Protein AF-A0A7X9GSF4-F1 (afdb_monomer)

Sequence (318 aa):
MIKKTEQFLRRIELEQVLKEISDIEYTTINTNKKVEYLNLEVAFDIEATSTYINPDEKFAFMYLWTIGFKDSNYIYHGRTWGEFQELIQALSKFFNLSPSKRLVIYVHNLGYEFQFMRKYFEWEEVFSVDLRKPIKAVTTSGIEFRCSYILAGFSLERLAKNLVSHKVEKLVGDLDYSLVRHSETVLTLKELDYAINDVVIVLNYITEQLEYYGDMNRIPMTNTGRVRRFVRDRCYYTNNNHKKSSRGKYQRYRRLMEDLTLTPEVYKMLVRAFMGGFTHANANYVGKVLEDVTSIDFNSSYPAVMLAEQFPMSKAIP

Nearest PDB structures (foldseek):
  2pyj-assembly1_A  TM=7.103E-01  e=1.609E-07  Salasvirus phi29
  1w0h-assembly1_A  TM=5.180E-01  e=9.274E-02  Homo sapiens
  4qoz-assembly2_E  TM=3.829E-01  e=7.726E-02  Homo sapiens
  5cz1-assembly4_D  TM=4.029E-01  e=1.269E+00  Mouse mammary tumor virus
  7kts-assembly1_C  TM=1.855E-01  e=8.370E+00  Homo sapiens

Mean predicted aligned error: 6.37 Å

Structure (mmCIF, N/CA/C/O backbone):
data_AF-A0A7X9GSF4-F1
#
_entry.id   AF-A0A7X9GSF4-F1
#
loop_
_atom_site.group_PDB
_atom_site.id
_atom_site.type_symbol
_atom_site.label_atom_id
_atom_site.label_alt_id
_atom_site.label_comp_id
_atom_site.label_asym_id
_atom_site.label_entity_id
_atom_site.label_seq_id
_atom_site.pdbx_PDB_ins_code
_atom_site.Cartn_x
_atom_site.Cartn_y
_atom_site.Cartn_z
_atom_site.occupancy
_atom_site.B_iso_or_equiv
_atom_site.auth_seq_id
_atom_site.auth_comp_id
_atom_site.auth_asym_id
_atom_site.auth_atom_id
_atom_site.pdbx_PDB_model_num
ATOM 1 N N . MET A 1 1 ? -15.154 0.871 19.913 1.00 91.25 1 MET A N 1
ATOM 2 C CA . MET A 1 1 ? -14.740 0.054 18.746 1.00 91.25 1 MET A CA 1
ATOM 3 C C . MET A 1 1 ? -15.275 -1.366 18.884 1.00 91.25 1 MET A C 1
ATOM 5 O O . MET A 1 1 ? -15.887 -1.683 19.902 1.00 91.25 1 MET A O 1
ATOM 9 N N . ILE A 1 2 ? -15.080 -2.216 17.877 1.00 92.31 2 ILE A N 1
ATOM 10 C CA . ILE A 1 2 ? -15.550 -3.607 17.842 1.00 92.31 2 ILE A CA 1
ATOM 11 C C . ILE A 1 2 ? -14.362 -4.528 17.551 1.00 92.31 2 ILE A C 1
ATOM 13 O O . ILE A 1 2 ? -13.544 -4.224 16.685 1.00 92.31 2 ILE A O 1
ATOM 17 N N . LYS A 1 3 ? -14.288 -5.662 18.251 1.00 92.69 3 LYS A N 1
ATOM 18 C CA . LYS A 1 3 ? -13.358 -6.761 17.969 1.00 92.69 3 LYS A CA 1
ATOM 19 C C . LYS A 1 3 ? -14.136 -8.067 17.851 1.00 92.69 3 LYS A C 1
ATOM 21 O O . LYS A 1 3 ? -15.025 -8.336 18.666 1.00 92.69 3 LYS A O 1
ATOM 26 N N . LYS A 1 4 ? -13.803 -8.882 16.850 1.00 90.75 4 LYS A N 1
ATOM 27 C CA . LYS A 1 4 ? -14.315 -10.249 16.737 1.00 90.75 4 LYS A CA 1
ATOM 28 C C . LYS A 1 4 ? -13.439 -11.185 17.573 1.00 90.75 4 LYS A C 1
ATOM 30 O O . LYS A 1 4 ? -12.217 -11.154 17.472 1.00 90.75 4 LYS A O 1
ATOM 35 N N . THR A 1 5 ? -14.055 -12.007 18.415 1.00 85.50 5 THR A N 1
ATOM 36 C CA . THR A 1 5 ? -13.378 -13.052 19.195 1.00 85.50 5 THR A CA 1
ATOM 37 C C . THR A 1 5 ? -14.132 -14.354 18.971 1.00 85.50 5 THR A C 1
ATOM 39 O O . THR A 1 5 ? -15.274 -14.487 19.412 1.00 85.50 5 THR A O 1
ATOM 42 N N . GLU A 1 6 ? -13.516 -15.288 18.245 1.00 80.88 6 GLU A N 1
ATOM 43 C CA . GLU A 1 6 ? -14.154 -16.533 17.799 1.00 80.88 6 GLU A CA 1
ATOM 44 C C . GLU A 1 6 ? -15.470 -16.268 17.046 1.00 80.88 6 GLU A C 1
ATOM 46 O O . GLU A 1 6 ? -15.447 -15.746 15.936 1.00 80.88 6 GLU A O 1
ATOM 51 N N . GLN A 1 7 ? -16.623 -16.598 17.634 1.00 80.12 7 GLN A N 1
ATOM 52 C CA . GLN A 1 7 ? -17.948 -16.394 17.039 1.00 80.12 7 GLN A CA 1
ATOM 53 C C . GLN A 1 7 ? -18.684 -15.163 17.589 1.00 80.12 7 GLN A C 1
ATOM 55 O O . GLN A 1 7 ? -19.840 -14.933 17.243 1.00 80.12 7 GLN A O 1
ATOM 60 N N . PHE A 1 8 ? -18.036 -14.356 18.433 1.00 84.50 8 PHE A N 1
ATOM 61 C CA . PHE A 1 8 ? -18.672 -13.234 19.120 1.00 84.50 8 PHE A CA 1
ATOM 62 C C . PHE A 1 8 ? -18.096 -11.890 18.691 1.00 84.50 8 PHE A C 1
ATOM 64 O O . PHE A 1 8 ? -16.896 -11.743 18.463 1.00 84.50 8 PHE A O 1
ATOM 71 N N . LEU A 1 9 ? -18.964 -10.881 18.658 1.00 86.25 9 LEU A N 1
ATOM 72 C CA . LEU A 1 9 ? -18.574 -9.483 18.531 1.00 86.25 9 LEU A CA 1
ATOM 73 C C . LEU A 1 9 ? -18.578 -8.851 19.910 1.00 86.25 9 LEU A C 1
ATOM 75 O O . LEU A 1 9 ? -19.573 -8.924 20.633 1.00 86.25 9 LEU A O 1
ATOM 79 N N . ARG A 1 10 ? -17.465 -8.223 20.276 1.00 89.12 10 ARG A N 1
ATOM 80 C CA . ARG A 1 10 ? -17.333 -7.518 21.545 1.00 89.12 10 ARG A CA 1
ATOM 81 C C . ARG A 1 10 ? -17.028 -6.060 21.279 1.00 89.12 10 ARG A C 1
ATOM 83 O O . ARG A 1 10 ? -16.191 -5.730 20.437 1.00 89.12 10 ARG A O 1
ATOM 90 N N . ARG A 1 11 ? -17.707 -5.185 22.019 1.00 91.38 11 ARG A N 1
ATOM 91 C CA . ARG A 1 11 ? -17.288 -3.792 22.115 1.00 91.38 11 ARG A CA 1
ATOM 92 C C . ARG A 1 11 ? -15.961 -3.761 22.863 1.00 91.38 11 ARG A C 1
ATOM 94 O O . ARG A 1 11 ? -15.817 -4.421 23.889 1.00 91.38 11 ARG A O 1
ATOM 101 N N . ILE A 1 12 ? -15.011 -3.024 22.315 1.00 93.50 12 ILE A N 1
ATOM 102 C CA . ILE A 1 12 ? -13.697 -2.813 22.902 1.00 93.50 12 ILE A CA 1
ATOM 103 C C . ILE A 1 12 ? -13.453 -1.311 23.009 1.00 93.50 12 ILE A C 1
ATOM 105 O O . ILE A 1 12 ? -13.726 -0.549 22.068 1.00 93.50 12 ILE A O 1
ATOM 109 N N . GLU A 1 13 ? -12.992 -0.902 24.184 1.00 95.12 13 GLU A N 1
ATOM 110 C CA . GLU A 1 13 ? -12.628 0.481 24.475 1.00 95.12 13 GLU A CA 1
ATOM 111 C C . GLU A 1 13 ? -11.203 0.767 23.991 1.00 95.12 13 GLU A C 1
ATOM 113 O O . GLU A 1 13 ? -10.385 -0.142 23.812 1.00 95.12 13 GLU A O 1
ATOM 118 N N . LEU A 1 14 ? -10.910 2.041 23.740 1.00 95.44 14 LEU A N 1
ATOM 119 C CA . LEU A 1 14 ? -9.656 2.467 23.123 1.00 95.44 14 LEU A CA 1
ATOM 120 C C . LEU A 1 14 ? -8.431 2.101 23.960 1.00 95.44 14 LEU A C 1
ATOM 122 O O . LEU A 1 14 ? -7.433 1.635 23.417 1.00 95.44 14 LEU A O 1
ATOM 126 N N . GLU A 1 15 ? -8.525 2.221 25.279 1.00 95.75 15 GLU A N 1
ATOM 127 C CA . GLU A 1 15 ? -7.463 1.856 26.213 1.00 95.75 15 GLU A CA 1
ATOM 128 C C . GLU A 1 15 ? -7.123 0.366 26.127 1.00 95.75 15 GLU A C 1
ATOM 130 O O . GLU A 1 15 ? -5.954 -0.009 26.214 1.00 95.75 15 GLU A O 1
ATOM 135 N N . GLN A 1 16 ? -8.128 -0.490 25.915 1.00 95.56 16 GLN A N 1
ATOM 136 C CA . GLN A 1 16 ? -7.901 -1.921 25.758 1.00 95.56 16 GLN A CA 1
ATOM 137 C C . GLN A 1 16 ? -7.228 -2.231 24.418 1.00 95.56 16 GLN A C 1
ATOM 139 O O . GLN A 1 16 ? -6.313 -3.049 24.389 1.00 95.56 16 GLN A O 1
ATOM 144 N N . VAL A 1 17 ? -7.611 -1.545 23.335 1.00 96.19 17 VAL A N 1
ATOM 145 C CA . VAL A 1 17 ? -6.917 -1.667 22.041 1.00 96.19 17 VAL A CA 1
ATOM 146 C C . VAL A 1 17 ? -5.442 -1.289 22.178 1.00 96.19 17 VAL A C 1
ATOM 148 O O . VAL A 1 17 ? -4.576 -2.037 21.736 1.00 96.19 17 VAL A O 1
ATOM 151 N N . LEU A 1 18 ? -5.133 -0.167 22.836 1.00 97.06 18 LEU A N 1
ATOM 152 C CA . LEU A 1 18 ? -3.744 0.249 23.063 1.00 97.06 18 LEU A CA 1
ATOM 153 C C . LEU A 1 18 ? -2.971 -0.745 23.934 1.00 97.06 18 LEU A C 1
ATOM 155 O O . LEU A 1 18 ? -1.796 -0.989 23.675 1.00 97.06 18 LEU A O 1
ATOM 159 N N . LYS A 1 19 ? -3.623 -1.335 24.943 1.00 96.81 19 LYS A N 1
ATOM 160 C CA . LYS A 1 19 ? -3.020 -2.383 25.770 1.00 96.81 19 LYS A CA 1
ATOM 161 C C . LYS A 1 19 ? -2.666 -3.613 24.935 1.00 96.81 19 LYS A C 1
ATOM 163 O O . LYS A 1 19 ? -1.534 -4.069 24.998 1.00 96.81 19 LYS A O 1
ATOM 168 N N . GLU A 1 20 ? -3.589 -4.107 24.118 1.00 96.31 20 GLU A N 1
ATOM 169 C CA . GLU A 1 20 ? -3.325 -5.255 23.242 1.00 96.31 20 GLU A CA 1
ATOM 170 C C . GLU A 1 20 ? -2.225 -4.942 22.213 1.00 96.31 20 GLU A C 1
ATOM 172 O O . GLU A 1 20 ? -1.367 -5.777 21.949 1.00 96.31 20 GLU A O 1
ATOM 177 N N . ILE A 1 21 ? -2.188 -3.717 21.676 1.00 96.00 21 ILE A N 1
ATOM 178 C CA . ILE A 1 21 ? -1.110 -3.262 20.782 1.00 96.00 21 ILE A CA 1
ATOM 179 C C . ILE A 1 21 ? 0.237 -3.162 21.514 1.00 96.00 21 ILE A C 1
ATOM 181 O O . ILE A 1 21 ? 1.279 -3.380 20.899 1.00 96.00 21 ILE A O 1
ATOM 185 N N . SER A 1 22 ? 0.243 -2.852 22.813 1.00 95.19 22 SER A N 1
ATOM 186 C CA . SER A 1 22 ? 1.475 -2.775 23.607 1.00 95.19 22 SER A CA 1
ATOM 187 C C . SER A 1 22 ? 2.178 -4.123 23.777 1.00 95.19 22 SER A C 1
ATOM 189 O O . SER A 1 22 ? 3.389 -4.142 23.980 1.00 95.19 22 SER A O 1
ATOM 191 N N . ASP A 1 23 ? 1.437 -5.225 23.624 1.00 95.00 23 ASP A N 1
ATOM 192 C CA . ASP A 1 23 ? 1.970 -6.588 23.674 1.00 95.00 23 ASP A CA 1
ATOM 193 C C . ASP A 1 23 ? 2.628 -7.011 22.344 1.00 95.00 23 ASP A C 1
ATOM 195 O O . ASP A 1 23 ? 3.251 -8.070 22.266 1.00 95.00 23 ASP A O 1
ATOM 199 N N . ILE A 1 24 ? 2.498 -6.205 21.282 1.00 96.50 24 ILE A N 1
ATOM 200 C CA . ILE A 1 24 ? 3.087 -6.503 19.977 1.00 96.50 24 ILE A CA 1
ATOM 201 C C . ILE A 1 24 ? 4.568 -6.121 19.980 1.00 96.50 24 ILE A C 1
ATOM 203 O O . ILE A 1 24 ? 4.933 -4.956 20.144 1.00 96.50 24 ILE A O 1
ATOM 207 N N . GLU A 1 25 ? 5.431 -7.093 19.699 1.00 95.12 25 GLU A N 1
ATOM 208 C CA . GLU A 1 25 ? 6.849 -6.836 19.473 1.00 95.12 25 GLU A CA 1
ATOM 209 C C . GLU A 1 25 ? 7.091 -6.198 18.098 1.00 95.12 25 GLU A C 1
ATOM 211 O O . GLU A 1 25 ? 6.661 -6.703 17.057 1.00 95.12 25 GLU A O 1
ATOM 216 N N . TYR A 1 26 ? 7.836 -5.092 18.082 1.00 95.31 26 TYR A N 1
ATOM 217 C CA . TYR A 1 26 ? 8.289 -4.425 16.864 1.00 95.31 26 TYR A CA 1
ATOM 218 C C . TYR A 1 26 ? 9.663 -3.787 17.078 1.00 95.31 26 TYR A C 1
ATOM 220 O O . TYR A 1 26 ? 10.092 -3.516 18.199 1.00 95.31 26 TYR A O 1
ATOM 228 N N . THR A 1 27 ? 10.358 -3.504 15.978 1.00 96.12 27 THR A N 1
ATOM 229 C CA . THR A 1 27 ? 11.625 -2.761 15.987 1.00 96.12 27 THR A CA 1
ATOM 230 C C . THR A 1 27 ? 11.447 -1.377 15.374 1.00 96.12 27 THR A C 1
ATOM 232 O O . THR A 1 27 ? 10.474 -1.122 14.662 1.00 96.12 27 THR A O 1
ATOM 235 N N . THR A 1 28 ? 12.382 -0.460 15.629 1.00 96.06 28 THR A N 1
ATOM 236 C CA . THR A 1 28 ? 12.432 0.831 14.930 1.00 96.06 28 THR A CA 1
ATOM 237 C C . THR A 1 28 ? 13.578 0.867 13.927 1.00 96.06 28 THR A C 1
ATOM 239 O O . THR A 1 28 ? 14.652 0.305 14.146 1.00 96.06 28 THR A O 1
ATOM 242 N N . ILE A 1 29 ? 13.348 1.522 12.790 1.00 95.50 29 ILE A N 1
ATOM 243 C CA . ILE A 1 29 ? 14.318 1.624 11.699 1.00 95.50 29 ILE A CA 1
ATOM 244 C C . ILE A 1 29 ? 14.618 3.087 11.442 1.00 95.50 29 ILE A C 1
ATOM 246 O O . ILE A 1 29 ? 13.769 3.829 10.950 1.00 95.50 29 ILE A O 1
ATOM 250 N N . ASN A 1 30 ? 15.861 3.480 11.692 1.00 93.50 30 ASN A N 1
ATOM 251 C CA . ASN A 1 30 ? 16.346 4.811 11.369 1.00 93.50 30 ASN A CA 1
ATOM 252 C C . ASN A 1 30 ? 16.879 4.867 9.938 1.00 93.50 30 ASN A C 1
ATOM 254 O O . ASN A 1 30 ? 17.654 4.017 9.497 1.00 93.50 30 ASN A O 1
ATOM 258 N N . THR A 1 31 ? 16.472 5.894 9.197 1.00 91.06 31 THR A N 1
ATOM 259 C CA . THR A 1 31 ? 16.906 6.095 7.813 1.00 91.06 31 THR A CA 1
ATOM 260 C C . THR A 1 31 ? 17.893 7.246 7.691 1.00 91.06 31 THR A C 1
ATOM 262 O O . THR A 1 31 ? 17.859 8.215 8.447 1.00 91.06 31 THR A O 1
ATOM 265 N N . ASN A 1 32 ? 18.707 7.220 6.634 1.00 86.75 32 ASN A N 1
ATOM 266 C CA . ASN A 1 32 ? 19.627 8.316 6.299 1.00 86.75 32 ASN A CA 1
ATOM 267 C C . ASN A 1 32 ? 18.914 9.660 6.038 1.00 86.75 32 ASN A C 1
ATOM 269 O O . ASN A 1 32 ? 19.568 10.694 5.944 1.00 86.75 32 ASN A O 1
ATOM 273 N N . LYS A 1 33 ? 17.581 9.651 5.897 1.00 86.62 33 LYS A N 1
ATOM 274 C CA . LYS A 1 33 ? 16.743 10.843 5.724 1.00 86.62 33 LYS A CA 1
ATOM 275 C C . LYS A 1 33 ? 16.229 11.415 7.050 1.00 86.62 33 LYS A C 1
ATOM 277 O O . LYS A 1 33 ? 15.367 12.283 7.014 1.00 86.62 33 LYS A O 1
ATOM 282 N N . LYS A 1 34 ? 16.740 10.939 8.195 1.00 91.38 34 LYS A N 1
ATOM 283 C CA . LYS A 1 34 ? 16.277 11.317 9.543 1.00 91.38 34 LYS A CA 1
ATOM 284 C C . LYS A 1 34 ? 14.785 11.035 9.770 1.00 91.38 34 LYS A C 1
ATOM 286 O O . LYS A 1 34 ? 14.119 11.760 10.500 1.00 91.38 34 LYS A O 1
ATOM 291 N N . VAL A 1 35 ? 14.274 9.994 9.115 1.00 95.50 35 VAL A N 1
ATOM 292 C CA . VAL A 1 35 ? 12.944 9.443 9.386 1.00 95.50 35 VAL A CA 1
ATOM 293 C C . VAL A 1 35 ? 13.134 8.088 10.047 1.00 95.50 35 VAL A C 1
ATOM 295 O O . VAL A 1 35 ? 13.875 7.256 9.515 1.00 95.50 35 VAL A O 1
ATOM 298 N N . GLU A 1 36 ? 12.486 7.895 11.184 1.00 97.44 36 GLU A N 1
ATOM 299 C CA . GLU A 1 36 ? 12.352 6.628 11.886 1.00 97.44 36 GLU A CA 1
ATOM 300 C C . GLU A 1 36 ? 11.023 5.969 11.498 1.00 97.44 36 GLU A C 1
ATOM 302 O O . GLU A 1 36 ? 10.002 6.647 11.388 1.00 97.44 36 GLU A O 1
ATOM 307 N N . TYR A 1 37 ? 11.023 4.656 11.280 1.00 97.81 37 TYR 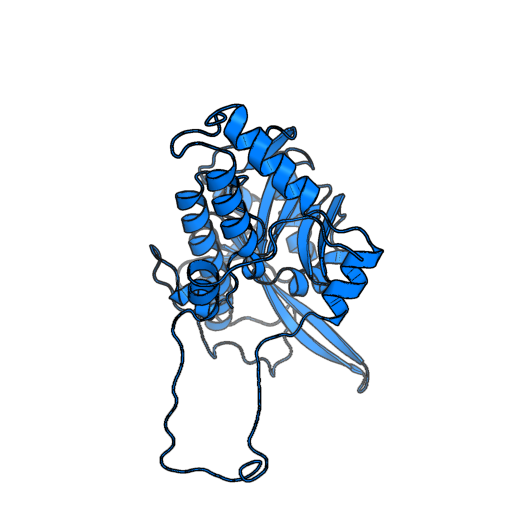A N 1
ATOM 308 C CA . TYR A 1 37 ? 9.814 3.874 11.019 1.00 97.81 37 TYR A CA 1
ATOM 309 C C . TYR A 1 37 ? 9.628 2.811 12.091 1.00 97.81 37 TYR A C 1
ATOM 311 O O . TYR A 1 37 ? 10.598 2.160 12.479 1.00 97.81 37 TYR A O 1
ATOM 319 N N . LEU A 1 38 ? 8.385 2.592 12.510 1.00 97.62 38 LEU A N 1
ATOM 320 C CA . LEU A 1 38 ? 8.018 1.380 13.235 1.00 97.62 38 LEU A CA 1
ATOM 321 C C . LEU A 1 38 ? 7.956 0.218 12.245 1.00 97.62 38 LEU A C 1
ATOM 323 O O . LEU A 1 38 ? 7.209 0.276 11.270 1.00 97.62 38 LEU A O 1
ATOM 327 N N . ASN A 1 39 ? 8.744 -0.827 12.477 1.00 96.94 39 ASN A N 1
ATOM 328 C CA . ASN A 1 39 ? 8.748 -2.034 11.658 1.00 96.94 39 ASN A CA 1
ATOM 329 C C . ASN A 1 39 ? 7.605 -2.964 12.080 1.00 96.94 39 ASN A C 1
ATOM 331 O O . ASN A 1 39 ? 7.839 -4.040 12.626 1.00 96.94 39 ASN A O 1
ATOM 335 N N . LEU A 1 40 ? 6.377 -2.491 11.881 1.00 97.25 40 LEU A N 1
ATOM 336 C CA . LEU A 1 40 ? 5.144 -3.156 12.277 1.00 97.25 40 LEU A CA 1
ATOM 337 C C . LEU A 1 40 ? 4.196 -3.232 11.082 1.00 97.25 40 LEU A C 1
ATOM 339 O O . LEU A 1 40 ? 3.907 -2.221 10.446 1.00 97.25 40 LEU A O 1
ATOM 343 N N . GLU A 1 41 ? 3.709 -4.429 10.783 1.00 97.56 41 GLU A N 1
ATOM 344 C CA . GLU A 1 41 ? 2.701 -4.677 9.763 1.00 97.56 41 GLU A CA 1
ATOM 345 C C . GLU A 1 41 ? 1.376 -4.048 10.194 1.00 97.56 41 GLU A C 1
ATOM 347 O O . GLU A 1 41 ? 0.809 -4.425 11.218 1.00 97.56 41 GLU A O 1
ATOM 352 N N . VAL A 1 42 ? 0.874 -3.087 9.418 1.00 98.69 42 VAL A N 1
ATOM 353 C CA . VAL A 1 42 ? -0.451 -2.501 9.641 1.00 98.69 42 VAL A CA 1
ATOM 354 C C . VAL A 1 42 ? -1.177 -2.382 8.316 1.00 98.69 42 VAL A C 1
ATOM 356 O O . VAL A 1 42 ? -0.615 -1.901 7.325 1.00 98.69 42 VAL A O 1
ATOM 359 N N . ALA A 1 43 ? -2.435 -2.802 8.306 1.00 98.69 43 ALA A N 1
ATOM 360 C CA . ALA A 1 43 ? -3.312 -2.720 7.151 1.00 98.69 43 ALA A CA 1
ATOM 361 C C . ALA A 1 43 ? -4.642 -2.074 7.532 1.00 98.69 43 ALA A C 1
ATOM 363 O O . ALA A 1 43 ? -5.119 -2.239 8.652 1.00 98.69 43 ALA A O 1
ATOM 364 N N . PHE A 1 44 ? -5.223 -1.331 6.597 1.00 98.69 44 PHE A N 1
ATOM 365 C CA . PHE A 1 44 ? -6.490 -0.638 6.771 1.00 98.69 44 PHE A CA 1
ATOM 366 C C . PHE A 1 44 ? -7.347 -0.791 5.524 1.00 98.69 44 PHE A C 1
ATOM 368 O O . PHE A 1 44 ? -6.841 -0.673 4.405 1.00 98.69 44 PHE A O 1
ATOM 375 N N . ASP A 1 45 ? -8.635 -1.005 5.748 1.00 98.25 45 ASP A N 1
ATOM 376 C CA . ASP A 1 45 ? -9.646 -1.098 4.709 1.00 98.25 45 ASP A CA 1
ATOM 377 C C . ASP A 1 45 ? -10.978 -0.501 5.183 1.00 98.25 45 ASP A C 1
ATOM 379 O O . ASP A 1 45 ? -11.219 -0.359 6.390 1.00 98.25 45 ASP A O 1
ATOM 383 N N . ILE A 1 46 ? -11.835 -0.123 4.234 1.00 97.81 46 ILE A N 1
ATOM 384 C CA . ILE A 1 46 ? -13.172 0.399 4.522 1.00 97.81 46 ILE A CA 1
ATOM 385 C C . ILE A 1 46 ? -14.228 -0.355 3.733 1.00 97.81 46 ILE A C 1
ATOM 387 O O . ILE A 1 46 ? -14.022 -0.702 2.578 1.00 97.81 46 ILE A O 1
ATOM 391 N N . GLU A 1 47 ? -15.425 -0.422 4.303 1.00 96.06 47 GLU A N 1
ATOM 392 C CA . GLU A 1 47 ? -16.627 -0.700 3.533 1.00 96.06 47 GLU A CA 1
ATOM 393 C C . GLU A 1 47 ? -17.460 0.568 3.395 1.00 96.06 47 GLU A C 1
ATOM 395 O O . GLU A 1 47 ? -17.727 1.294 4.365 1.00 96.06 47 GLU A O 1
ATOM 400 N N . ALA A 1 48 ? -17.885 0.834 2.164 1.00 94.81 48 ALA A N 1
ATOM 401 C CA . ALA A 1 48 ? -18.651 2.014 1.808 1.00 94.81 48 ALA A CA 1
ATOM 402 C C . ALA A 1 48 ? -19.916 1.635 1.045 1.00 94.81 48 ALA A C 1
ATOM 404 O O . ALA A 1 48 ? -19.939 0.691 0.260 1.00 94.81 48 ALA A O 1
ATOM 405 N N . THR A 1 49 ? -20.966 2.423 1.246 1.00 93.62 49 THR A N 1
ATOM 406 C CA . THR A 1 49 ? -22.185 2.348 0.446 1.00 93.62 49 THR A CA 1
ATOM 407 C C . THR A 1 49 ? -22.277 3.564 -0.460 1.00 93.62 49 THR A C 1
ATOM 409 O O . THR A 1 49 ? -21.764 4.639 -0.136 1.00 93.62 49 THR A O 1
ATOM 412 N N . SER A 1 50 ? -22.986 3.421 -1.577 1.00 91.31 50 SER A N 1
ATOM 413 C CA . SER A 1 50 ? -23.442 4.562 -2.368 1.00 91.31 50 SER A CA 1
ATOM 414 C C . SER A 1 50 ? -24.959 4.654 -2.324 1.00 91.31 50 SER A C 1
ATOM 416 O O . SER A 1 50 ? -25.635 3.632 -2.367 1.00 91.31 50 SER A O 1
ATOM 418 N N . THR A 1 51 ? -25.485 5.866 -2.228 1.00 91.50 51 THR A N 1
ATOM 419 C CA . THR A 1 51 ? -26.920 6.155 -2.225 1.00 91.50 51 THR A CA 1
ATOM 420 C C . THR A 1 51 ? -27.182 7.465 -2.965 1.00 91.50 51 THR A C 1
ATOM 422 O O . THR A 1 51 ? -26.256 8.110 -3.459 1.00 91.50 51 THR A O 1
ATOM 425 N N . TYR A 1 52 ? -28.443 7.855 -3.046 1.00 89.69 52 TYR A N 1
ATOM 426 C CA . TYR A 1 52 ? -28.889 9.112 -3.621 1.00 89.69 52 TYR A CA 1
ATOM 427 C C . TYR A 1 52 ? -29.412 10.007 -2.498 1.00 89.69 52 TYR A C 1
ATOM 429 O O . TYR A 1 52 ? -30.230 9.562 -1.696 1.00 89.69 52 TYR A O 1
ATOM 437 N N . ILE A 1 53 ? -28.921 11.246 -2.415 1.00 80.88 53 ILE A N 1
ATOM 438 C CA . ILE A 1 53 ? -29.502 12.256 -1.510 1.00 80.88 53 ILE A CA 1
ATOM 439 C C . ILE A 1 53 ? -30.853 12.687 -2.090 1.00 80.88 53 ILE A C 1
ATOM 441 O O . ILE A 1 53 ? -31.866 12.663 -1.401 1.00 80.88 53 ILE A O 1
ATOM 445 N N . ASN A 1 54 ? -30.844 12.969 -3.395 1.00 82.38 54 ASN A N 1
ATOM 446 C CA . ASN A 1 54 ? -31.977 13.286 -4.262 1.00 82.38 54 ASN A CA 1
ATOM 447 C C . ASN A 1 54 ? -31.825 12.473 -5.570 1.00 82.38 54 ASN A C 1
ATOM 449 O O . ASN A 1 54 ? -30.730 11.954 -5.805 1.00 82.38 54 ASN A O 1
ATOM 453 N N . PRO A 1 55 ? -32.842 12.391 -6.457 1.00 81.25 55 PRO A N 1
ATOM 454 C CA . PRO A 1 55 ? -32.788 11.568 -7.677 1.00 81.25 55 PRO A CA 1
ATOM 455 C C . PRO A 1 55 ? -31.537 11.766 -8.551 1.00 81.25 55 PRO A C 1
ATOM 457 O O . PRO A 1 55 ? -31.087 10.824 -9.200 1.00 81.25 55 PRO A O 1
ATOM 460 N N . ASP A 1 56 ? -30.947 12.962 -8.518 1.00 86.12 56 ASP A N 1
ATOM 461 C CA . ASP A 1 56 ? -29.840 13.354 -9.393 1.00 86.12 56 ASP A CA 1
ATOM 462 C C . ASP A 1 56 ? -28.465 13.376 -8.700 1.00 86.12 56 ASP A C 1
ATOM 464 O O . ASP A 1 56 ? -27.435 13.436 -9.374 1.00 86.12 56 ASP A O 1
ATOM 468 N N . GLU A 1 57 ? -28.411 13.314 -7.363 1.00 90.56 57 GLU A N 1
ATOM 469 C CA . GLU A 1 57 ? -27.158 13.455 -6.611 1.00 90.56 57 GLU A CA 1
ATOM 470 C C . GLU A 1 57 ? -26.757 12.146 -5.933 1.00 90.56 57 GLU A C 1
ATOM 472 O O . GLU A 1 57 ? -27.249 11.785 -4.859 1.00 90.56 57 GLU A O 1
ATOM 477 N N . LYS A 1 58 ? -25.815 11.445 -6.573 1.00 91.19 58 LYS A N 1
ATOM 478 C CA . LYS A 1 58 ? -25.190 10.249 -6.015 1.00 91.19 58 LYS A CA 1
ATOM 479 C C . LYS A 1 58 ? -24.132 10.634 -4.984 1.00 91.19 58 LYS A C 1
ATOM 481 O O . LYS A 1 58 ? -23.200 11.380 -5.276 1.00 91.19 58 LYS A O 1
ATOM 486 N N . PHE A 1 59 ? -24.232 10.038 -3.807 1.00 91.06 59 PHE A N 1
ATOM 487 C CA . PHE A 1 59 ? -23.316 10.217 -2.692 1.00 91.06 59 PHE A CA 1
ATOM 488 C C . PHE A 1 59 ? -22.801 8.859 -2.204 1.00 91.06 59 PHE A C 1
ATOM 490 O O . PHE A 1 59 ? -23.473 7.839 -2.350 1.00 91.06 59 PHE A O 1
ATOM 497 N N . ALA A 1 60 ? -21.598 8.825 -1.635 1.00 93.50 60 ALA A N 1
ATOM 498 C CA . ALA A 1 60 ? -21.027 7.615 -1.059 1.00 93.50 60 ALA A CA 1
ATOM 499 C C . ALA A 1 60 ? -20.369 7.918 0.282 1.00 93.50 60 ALA A C 1
ATOM 501 O O . ALA A 1 60 ? -19.727 8.957 0.448 1.00 93.50 60 ALA A O 1
ATOM 502 N N . PHE A 1 61 ? -20.506 6.991 1.223 1.00 94.44 61 PHE A N 1
ATOM 503 C CA . PHE A 1 61 ? -19.945 7.119 2.560 1.00 94.44 61 PHE A CA 1
ATOM 504 C C . PHE A 1 61 ? -19.549 5.759 3.127 1.00 94.44 61 PHE A C 1
ATOM 506 O O . PHE A 1 61 ? -20.120 4.724 2.787 1.00 94.44 61 PHE A O 1
ATOM 513 N N . MET A 1 62 ? -18.550 5.788 4.001 1.00 96.56 62 MET A N 1
ATOM 514 C CA . MET A 1 62 ? -18.087 4.629 4.753 1.00 96.56 62 MET A CA 1
ATOM 515 C C . MET A 1 62 ? -19.085 4.284 5.865 1.00 96.56 62 MET A C 1
ATOM 517 O O . MET A 1 62 ? -19.546 5.184 6.567 1.00 96.56 62 MET A O 1
ATOM 521 N N . TYR A 1 63 ? -19.356 2.994 6.065 1.00 95.81 63 TYR A N 1
ATOM 522 C CA . TYR A 1 63 ? -20.130 2.491 7.207 1.00 95.81 63 TYR A CA 1
ATOM 523 C C . TYR A 1 63 ? -19.322 1.573 8.136 1.00 95.81 63 TYR A C 1
ATOM 525 O O . TYR A 1 63 ? -19.744 1.327 9.265 1.00 95.81 63 TYR A O 1
ATOM 533 N N . LEU A 1 64 ? -18.179 1.058 7.681 1.00 97.31 64 LEU A N 1
ATOM 534 C CA . LEU A 1 64 ? -17.256 0.237 8.459 1.00 97.31 64 LEU A CA 1
ATOM 535 C C . LEU A 1 64 ? -15.829 0.616 8.077 1.00 97.31 64 LEU A C 1
ATOM 537 O O . LEU A 1 64 ? -15.524 0.744 6.896 1.00 97.31 64 LEU A O 1
ATOM 541 N N . TRP A 1 65 ? -14.957 0.729 9.065 1.00 98.25 65 TRP A N 1
ATOM 542 C CA . TRP A 1 65 ? -13.522 0.632 8.843 1.00 98.25 65 TRP A CA 1
ATOM 543 C C . TRP A 1 65 ? -12.965 -0.556 9.612 1.00 98.25 65 TRP A C 1
ATOM 545 O O . TRP A 1 65 ? -13.452 -0.883 10.698 1.00 98.25 65 TRP A O 1
ATOM 555 N N . THR A 1 66 ? -11.926 -1.164 9.053 1.00 98.50 66 THR A N 1
ATOM 556 C CA . THR A 1 66 ? -11.182 -2.268 9.652 1.00 98.50 66 THR A CA 1
ATOM 557 C C . THR A 1 66 ? -9.704 -1.924 9.628 1.00 98.50 66 THR A C 1
ATOM 559 O O . THR A 1 66 ? -9.163 -1.530 8.598 1.00 98.50 66 THR A O 1
ATOM 562 N N . ILE A 1 67 ? -9.039 -2.076 10.767 1.00 98.69 67 ILE A N 1
ATOM 563 C CA . ILE A 1 67 ? -7.590 -1.938 10.883 1.00 98.69 67 ILE A CA 1
ATOM 564 C C . ILE A 1 67 ? -7.023 -3.180 11.555 1.00 98.69 67 ILE A C 1
ATOM 566 O O . ILE A 1 67 ? -7.569 -3.670 12.542 1.00 98.69 67 ILE A O 1
ATOM 570 N N . GLY A 1 68 ? -5.929 -3.689 11.007 1.00 98.44 68 GLY A N 1
ATOM 571 C CA . GLY A 1 68 ? -5.214 -4.838 11.534 1.00 98.44 68 GLY A CA 1
ATOM 572 C C . GLY A 1 68 ? -3.769 -4.484 11.843 1.00 98.44 68 GLY A C 1
ATOM 573 O O . GLY A 1 68 ? -3.152 -3.722 11.098 1.00 98.44 68 GLY A O 1
ATOM 574 N N . PHE A 1 69 ? -3.237 -5.057 12.918 1.00 98.44 69 PHE A N 1
ATOM 575 C CA . PHE A 1 69 ? -1.838 -4.946 13.322 1.00 98.44 69 PHE A CA 1
ATOM 576 C C . PHE A 1 69 ? -1.231 -6.340 13.396 1.00 98.44 69 PHE A C 1
ATOM 578 O O . PHE A 1 69 ? -1.845 -7.236 13.954 1.00 98.44 69 PHE A O 1
ATOM 585 N N . LYS A 1 70 ? -0.008 -6.511 12.902 1.00 97.00 70 LYS A N 1
ATOM 586 C CA . LYS A 1 70 ? 0.776 -7.750 12.958 1.00 97.00 70 LYS A CA 1
ATOM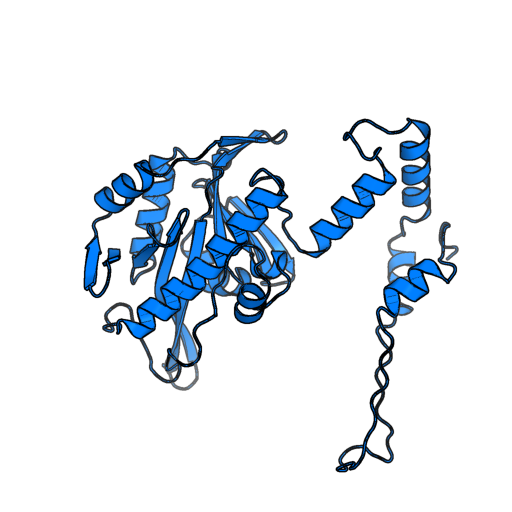 587 C C . LYS A 1 70 ? 0.153 -8.964 12.253 1.00 97.00 70 LYS A C 1
ATOM 589 O O . LYS A 1 70 ? 0.700 -9.418 11.255 1.00 97.00 70 LYS A O 1
ATOM 594 N N . ASP A 1 71 ? -0.959 -9.480 12.764 1.00 95.06 71 ASP A N 1
ATOM 595 C CA . ASP A 1 71 ? -1.669 -10.669 12.303 1.00 95.06 71 ASP A CA 1
ATOM 596 C C . ASP A 1 71 ? -3.183 -10.591 12.619 1.00 95.06 71 ASP A C 1
ATOM 598 O O . ASP A 1 71 ? -3.715 -9.560 13.040 1.00 95.06 71 ASP A O 1
ATOM 602 N N . SER A 1 72 ? -3.907 -11.693 12.398 1.00 94.12 72 SER A N 1
ATOM 603 C CA . SER A 1 72 ? -5.361 -11.769 12.586 1.00 94.12 72 SER A CA 1
ATOM 604 C C . SER A 1 72 ? -5.847 -11.585 14.030 1.00 94.12 72 SER A C 1
ATOM 606 O O . SER A 1 72 ? -7.041 -11.373 14.238 1.00 94.12 72 SER A O 1
ATOM 608 N N . ASN A 1 73 ? -4.969 -11.665 15.034 1.00 94.38 73 ASN A N 1
ATOM 609 C CA . ASN A 1 73 ? -5.340 -11.524 16.444 1.00 94.38 73 ASN A CA 1
ATOM 610 C C . ASN A 1 73 ? -5.573 -10.064 16.856 1.00 94.38 73 ASN A C 1
ATOM 612 O O . ASN A 1 73 ? -6.255 -9.813 17.856 1.00 94.38 73 ASN A O 1
ATOM 616 N N . TYR A 1 74 ? -5.050 -9.100 16.095 1.00 96.88 74 TYR A N 1
ATOM 617 C CA . TYR A 1 74 ? -5.139 -7.671 16.408 1.00 96.88 74 TYR A CA 1
ATOM 618 C C . TYR A 1 74 ? -5.885 -6.911 15.313 1.00 96.88 74 TYR A C 1
ATOM 620 O O . TYR A 1 74 ? -5.372 -5.956 14.726 1.00 96.88 74 TYR A O 1
ATOM 628 N N . ILE A 1 75 ? -7.114 -7.351 15.041 1.00 97.88 75 ILE A N 1
ATOM 629 C CA . ILE A 1 75 ? -8.025 -6.699 14.100 1.00 97.88 75 ILE A CA 1
ATOM 630 C C . ILE A 1 75 ? -9.148 -6.006 14.861 1.00 97.88 75 ILE A C 1
ATOM 632 O O . ILE A 1 75 ? -9.806 -6.595 15.722 1.00 97.88 75 ILE A O 1
ATOM 636 N N . TYR A 1 76 ? -9.358 -4.740 14.519 1.00 98.00 76 TYR A N 1
ATOM 637 C CA . TYR A 1 76 ? -10.320 -3.862 15.160 1.00 98.00 76 TYR A CA 1
ATOM 638 C C . TYR A 1 76 ? -11.150 -3.139 14.116 1.00 98.00 76 TYR A C 1
ATOM 640 O O . TYR A 1 76 ? -10.687 -2.836 13.014 1.00 98.00 76 TYR A O 1
ATOM 648 N N . HIS A 1 77 ? -12.372 -2.812 14.507 1.00 97.69 77 HIS A N 1
ATOM 649 C CA . HIS A 1 77 ? -13.328 -2.148 13.647 1.00 97.69 77 HIS A CA 1
ATOM 650 C C . HIS A 1 77 ? -13.971 -0.954 14.337 1.00 97.69 77 HIS A C 1
ATOM 652 O O . HIS A 1 77 ? -14.136 -0.917 15.563 1.00 97.69 77 HIS A O 1
ATOM 658 N N . GLY A 1 78 ? -14.456 -0.027 13.526 1.00 97.19 78 GLY A N 1
ATOM 659 C CA . GLY A 1 78 ? -15.384 1.003 13.963 1.00 97.19 78 GLY A CA 1
ATOM 660 C C . GLY A 1 78 ? -16.327 1.406 12.847 1.00 97.19 78 GLY A C 1
ATOM 661 O O . GLY A 1 78 ? -16.298 0.872 11.737 1.00 97.19 78 GLY A O 1
ATOM 662 N N . ARG A 1 79 ? -17.240 2.305 13.186 1.00 96.81 79 ARG A N 1
ATOM 663 C CA . ARG A 1 79 ? -18.419 2.634 12.384 1.00 96.81 79 ARG A CA 1
ATOM 664 C C . ARG A 1 79 ? -18.365 4.050 11.828 1.00 96.81 79 ARG A C 1
ATOM 666 O O . ARG A 1 79 ? -19.098 4.365 10.896 1.00 96.81 79 ARG A O 1
ATOM 673 N N . THR A 1 80 ? -17.510 4.908 12.384 1.00 97.00 80 THR A N 1
ATOM 674 C CA . THR A 1 80 ? -17.415 6.325 12.012 1.00 97.00 80 THR A CA 1
ATOM 675 C C . THR A 1 80 ? -15.972 6.780 11.809 1.00 97.00 80 THR A C 1
ATOM 677 O O . THR A 1 80 ? -15.043 6.251 12.419 1.00 97.00 80 THR A O 1
ATOM 680 N N . TRP A 1 81 ? -15.777 7.812 10.984 1.00 97.06 81 TRP A N 1
ATOM 681 C CA . TRP A 1 81 ? -14.467 8.455 10.835 1.00 97.06 81 TRP A CA 1
ATOM 682 C C . TRP A 1 81 ? -13.981 9.113 12.129 1.00 97.06 81 TRP A C 1
ATOM 684 O O . TRP A 1 81 ? -12.777 9.140 12.350 1.00 97.06 81 TRP A O 1
ATOM 694 N N . GLY A 1 82 ? -14.891 9.583 12.993 1.00 97.19 82 GLY A N 1
ATOM 695 C CA . GLY A 1 82 ? -14.538 10.139 14.303 1.00 97.19 82 GLY A CA 1
ATOM 696 C C . GLY A 1 82 ? -13.813 9.118 15.179 1.00 97.19 82 GLY A C 1
ATOM 697 O O . GLY A 1 82 ? -12.708 9.388 15.636 1.00 97.19 82 GLY A O 1
ATOM 698 N N . GLU A 1 83 ? -14.355 7.900 15.297 1.00 97.50 83 GLU A N 1
ATOM 699 C CA . GLU A 1 83 ? -13.681 6.808 16.020 1.00 97.50 83 GLU A CA 1
ATOM 700 C C . GLU A 1 83 ? -12.312 6.471 15.403 1.00 97.50 83 GLU A C 1
ATOM 702 O O . GLU A 1 83 ? -11.358 6.167 16.119 1.00 97.50 83 GLU A O 1
ATOM 707 N N . PHE A 1 84 ? -12.186 6.535 14.072 1.00 97.81 84 PHE A N 1
ATOM 708 C CA . PHE A 1 84 ? -10.902 6.294 13.415 1.00 97.81 84 PHE A CA 1
ATOM 709 C C . PHE A 1 84 ? -9.895 7.422 13.686 1.00 97.81 84 PHE A C 1
ATOM 711 O O . PHE A 1 84 ? -8.725 7.148 13.944 1.00 97.81 84 PHE A O 1
ATOM 718 N N . GLN A 1 85 ? -10.325 8.687 13.677 1.00 97.81 85 GLN A N 1
ATOM 719 C CA . GLN A 1 85 ? -9.480 9.830 14.038 1.00 97.81 85 GLN A CA 1
ATOM 720 C C . GLN A 1 85 ? -8.998 9.731 15.491 1.00 97.81 85 GLN A C 1
ATOM 722 O O . GLN A 1 85 ? -7.815 9.963 15.749 1.00 97.81 85 GLN A O 1
ATOM 727 N N . GLU A 1 86 ? -9.877 9.341 16.419 1.00 97.94 86 GLU A N 1
ATOM 728 C CA . GLU A 1 86 ? -9.533 9.095 17.824 1.00 97.94 86 GLU A CA 1
ATOM 729 C C . GLU A 1 86 ? -8.479 7.993 17.956 1.00 97.94 86 GLU A C 1
ATOM 731 O O . GLU A 1 86 ? -7.459 8.194 18.621 1.00 97.94 86 GLU A O 1
ATOM 736 N N . LEU A 1 87 ? -8.665 6.867 17.258 1.00 98.19 87 LEU A N 1
ATOM 737 C CA . LEU A 1 87 ? -7.684 5.785 17.223 1.00 98.19 87 LEU A CA 1
ATOM 738 C C . LEU A 1 87 ? -6.336 6.266 16.668 1.00 98.19 87 LEU A C 1
ATOM 740 O O . LEU A 1 87 ? -5.304 6.062 17.301 1.00 98.19 87 LEU A O 1
ATOM 744 N N . ILE A 1 88 ? -6.322 6.939 15.515 1.00 98.19 88 ILE A N 1
ATOM 745 C CA . ILE A 1 88 ? -5.092 7.459 14.903 1.00 98.19 88 ILE A CA 1
ATOM 746 C C . ILE A 1 88 ? -4.372 8.446 15.833 1.00 98.19 88 ILE A C 1
ATOM 748 O O . ILE A 1 88 ? -3.146 8.391 15.967 1.00 98.19 88 ILE A O 1
ATOM 752 N N . GLN A 1 89 ? -5.108 9.330 16.508 1.00 98.06 89 GLN A N 1
ATOM 753 C CA . GLN A 1 89 ? -4.529 10.264 17.469 1.00 98.06 89 GLN A CA 1
ATOM 754 C C . GLN A 1 89 ? -3.953 9.535 18.691 1.00 98.06 89 GLN A C 1
ATOM 756 O O . GLN A 1 89 ? -2.879 9.897 19.178 1.00 98.06 89 GLN A O 1
ATOM 761 N N . ALA A 1 90 ? -4.638 8.503 19.178 1.00 98.31 90 ALA A N 1
ATOM 762 C CA . ALA A 1 90 ? -4.174 7.685 20.287 1.00 98.31 90 ALA A CA 1
ATOM 763 C C . ALA A 1 90 ? -2.917 6.884 19.929 1.00 98.31 90 ALA A C 1
ATOM 765 O O . ALA A 1 90 ? -1.962 6.901 20.700 1.00 98.31 90 ALA A O 1
ATOM 766 N N . LEU A 1 91 ? -2.860 6.279 18.739 1.00 98.31 91 LEU A N 1
ATOM 767 C CA . LEU A 1 91 ? -1.664 5.600 18.225 1.00 98.31 91 LEU A CA 1
ATOM 768 C C . LEU A 1 91 ? -0.492 6.574 18.072 1.00 98.31 91 LEU A C 1
ATOM 770 O O . LEU A 1 91 ? 0.628 6.256 18.467 1.00 98.31 91 LEU A O 1
ATOM 774 N N . SER A 1 92 ? -0.752 7.778 17.550 1.00 98.19 92 SER A N 1
ATOM 775 C CA . SER A 1 92 ? 0.260 8.830 17.430 1.00 98.19 92 SER A CA 1
ATOM 776 C C . SER A 1 92 ? 0.864 9.192 18.789 1.00 98.19 92 SER A C 1
ATOM 778 O O . SER A 1 92 ? 2.084 9.207 18.931 1.00 98.19 92 SER A O 1
ATOM 780 N N . LYS A 1 93 ? 0.037 9.374 19.824 1.00 98.25 93 LYS A N 1
ATOM 781 C CA . LYS A 1 93 ? 0.517 9.617 21.194 1.00 98.25 93 LYS A CA 1
ATOM 782 C C . LYS A 1 93 ? 1.251 8.407 21.774 1.00 98.25 93 LYS A C 1
ATOM 784 O O . LYS A 1 93 ? 2.351 8.562 22.293 1.00 98.25 93 LYS A O 1
ATOM 789 N N . PHE A 1 94 ? 0.662 7.218 21.663 1.00 98.00 94 PHE A N 1
ATOM 790 C CA . PHE A 1 94 ? 1.182 5.974 22.234 1.00 98.00 94 PHE A CA 1
ATOM 791 C C . PHE A 1 94 ? 2.585 5.644 21.714 1.00 98.00 94 PHE A C 1
ATOM 793 O O . PHE A 1 94 ? 3.497 5.374 22.490 1.00 98.00 94 PHE A O 1
ATOM 800 N N . PHE A 1 95 ? 2.787 5.747 20.402 1.00 97.62 95 PHE A N 1
ATOM 801 C CA . PHE A 1 95 ? 4.078 5.486 19.772 1.00 97.62 95 PHE A CA 1
ATOM 802 C C . PHE A 1 95 ? 4.999 6.716 19.701 1.00 97.62 95 PHE A C 1
ATOM 804 O O . PHE A 1 95 ? 6.134 6.609 19.216 1.00 97.62 95 PHE A O 1
ATOM 811 N N . ASN A 1 96 ? 4.541 7.876 20.185 1.00 97.56 96 ASN A N 1
ATOM 812 C CA . ASN A 1 96 ? 5.210 9.170 20.051 1.00 97.56 96 ASN A CA 1
ATOM 813 C C . ASN A 1 96 ? 5.554 9.500 18.582 1.00 97.56 96 ASN A C 1
ATOM 815 O O . ASN A 1 96 ? 6.698 9.819 18.252 1.00 97.56 96 ASN A O 1
ATOM 819 N N . LEU A 1 97 ? 4.581 9.323 17.686 1.00 98.31 97 LEU A N 1
ATOM 820 C CA . LEU A 1 97 ? 4.738 9.532 16.250 1.00 98.31 97 LEU A CA 1
ATOM 821 C C . LEU A 1 97 ? 4.838 11.016 15.899 1.00 98.31 97 LEU A C 1
ATOM 823 O O . LEU A 1 97 ? 4.329 11.898 16.587 1.00 98.31 97 LEU A O 1
ATOM 827 N N . SER A 1 98 ? 5.485 11.276 14.774 1.00 97.38 98 SER A N 1
ATOM 828 C CA . SER A 1 98 ? 5.638 12.598 14.182 1.00 97.38 98 SER A CA 1
ATOM 829 C C . SER A 1 98 ? 5.953 12.455 12.689 1.00 97.38 98 SER A C 1
ATOM 831 O O . SER A 1 98 ? 6.239 11.352 12.211 1.00 97.38 98 SER A O 1
ATOM 833 N N . PRO A 1 99 ? 6.013 13.546 11.911 1.00 96.50 99 PRO A N 1
ATOM 834 C CA . PRO A 1 99 ? 6.470 13.471 10.527 1.00 96.50 99 PRO A CA 1
ATOM 835 C C . PRO A 1 99 ? 7.886 12.888 10.369 1.00 96.50 99 PRO A C 1
ATOM 837 O O . PRO A 1 99 ? 8.244 12.478 9.265 1.00 96.50 99 PRO A O 1
ATOM 840 N N . SER A 1 100 ? 8.691 12.809 11.437 1.00 96.44 100 SER A N 1
ATOM 841 C CA . SER A 1 100 ? 10.006 12.155 11.456 1.00 96.44 100 SER A CA 1
ATOM 842 C C . SER A 1 100 ? 10.032 10.797 12.168 1.00 96.44 100 SER A C 1
ATOM 844 O O . SER A 1 100 ? 11.040 10.108 12.051 1.00 96.44 100 SER A O 1
ATOM 846 N N . LYS A 1 101 ? 8.954 10.367 12.837 1.00 97.75 101 LYS A N 1
ATOM 847 C CA . LYS A 1 101 ? 8.798 9.020 13.411 1.00 97.75 101 LYS A CA 1
ATOM 848 C C . LYS A 1 101 ? 7.442 8.445 13.022 1.00 97.75 101 LYS A C 1
ATOM 850 O O . LYS A 1 101 ? 6.418 8.872 13.544 1.00 97.75 101 LYS A O 1
ATOM 855 N N . ARG A 1 102 ? 7.428 7.492 12.093 1.00 97.94 102 ARG A N 1
ATOM 856 C CA . ARG A 1 102 ? 6.218 7.124 11.356 1.00 97.94 102 ARG A CA 1
ATOM 857 C C . ARG A 1 102 ? 5.747 5.703 11.625 1.00 97.94 102 ARG A C 1
ATOM 859 O O . ARG A 1 102 ? 6.550 4.770 11.642 1.00 97.94 102 ARG A O 1
ATOM 866 N N . LEU A 1 103 ? 4.429 5.549 11.721 1.00 98.50 103 LEU A N 1
ATOM 867 C CA . LEU A 1 103 ? 3.747 4.266 11.567 1.00 98.50 103 LEU A CA 1
ATOM 868 C C . LEU A 1 103 ? 3.204 4.173 10.141 1.00 98.50 103 LEU A C 1
ATOM 870 O O . LEU A 1 103 ? 2.487 5.070 9.693 1.00 98.50 103 LEU A O 1
ATOM 874 N N . VAL A 1 104 ? 3.547 3.106 9.422 1.00 98.56 104 VAL A N 1
ATOM 875 C CA . VAL A 1 104 ? 3.059 2.902 8.055 1.00 98.56 104 VAL A CA 1
ATOM 876 C C . VAL A 1 104 ? 1.797 2.057 8.081 1.00 98.56 104 VAL A C 1
ATOM 878 O O . VAL A 1 104 ? 1.796 0.985 8.672 1.00 98.56 104 VAL A O 1
ATOM 881 N N . ILE A 1 105 ? 0.758 2.510 7.383 1.00 98.75 105 ILE A N 1
ATOM 882 C CA . ILE A 1 105 ? -0.500 1.780 7.213 1.00 98.75 105 ILE A CA 1
ATOM 883 C C . ILE A 1 105 ? -0.690 1.474 5.729 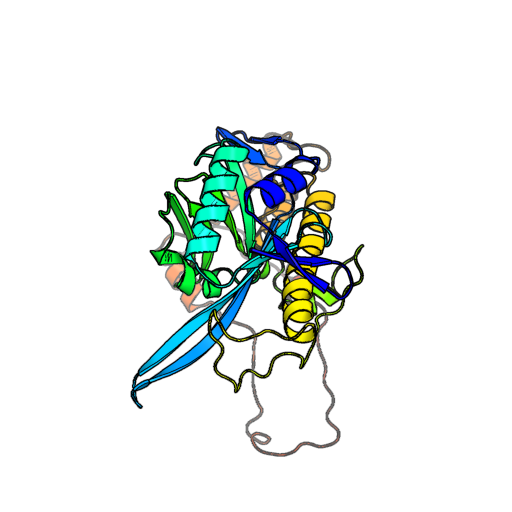1.00 98.75 105 ILE A C 1
ATOM 885 O O . ILE A 1 105 ? -0.717 2.380 4.893 1.00 98.75 105 ILE A O 1
ATOM 889 N N . TYR A 1 106 ? -0.820 0.199 5.377 1.00 98.75 106 TYR A N 1
ATOM 890 C CA . TYR A 1 106 ? -1.072 -0.204 3.999 1.00 98.75 106 TYR A CA 1
ATOM 891 C C . TYR A 1 106 ? -2.568 -0.271 3.695 1.00 98.75 106 TYR A C 1
ATOM 893 O O . TYR A 1 106 ? -3.335 -0.877 4.432 1.00 98.75 106 TYR A O 1
ATOM 901 N N . VAL A 1 107 ? -2.959 0.316 2.565 1.00 98.75 107 VAL A N 1
ATOM 902 C CA . VAL A 1 107 ? -4.337 0.314 2.055 1.00 98.75 107 VAL A CA 1
ATOM 903 C C . VAL A 1 107 ? -4.343 -0.280 0.653 1.00 98.75 107 VAL A C 1
ATOM 905 O O . VAL A 1 107 ? -3.558 0.137 -0.216 1.00 98.75 107 VAL A O 1
ATOM 908 N N . HIS A 1 108 ? -5.201 -1.269 0.414 1.00 98.31 108 HIS A N 1
ATOM 909 C CA . HIS A 1 108 ? -5.267 -1.934 -0.881 1.00 98.31 108 HIS A CA 1
ATOM 910 C C . HIS A 1 108 ? -6.164 -1.174 -1.853 1.00 98.31 108 HIS A C 1
ATOM 912 O O . HIS A 1 108 ? -7.320 -1.522 -2.028 1.00 98.31 108 HIS A O 1
ATOM 918 N N . ASN A 1 109 ? -5.545 -0.205 -2.542 1.00 97.25 109 ASN A N 1
ATOM 919 C CA . ASN A 1 109 ? -6.143 0.785 -3.454 1.00 97.25 109 ASN A CA 1
ATOM 920 C C . ASN A 1 109 ? -6.314 2.185 -2.846 1.00 97.25 109 ASN A C 1
ATOM 922 O O . ASN A 1 109 ? -7.238 2.891 -3.222 1.00 97.25 109 ASN A O 1
ATOM 926 N N . LEU A 1 110 ? -5.333 2.641 -2.050 1.00 98.31 110 LEU A N 1
ATOM 927 C CA . LEU A 1 110 ? -5.309 3.950 -1.370 1.00 98.31 110 LEU A CA 1
ATOM 928 C C . LEU A 1 110 ? -5.958 5.122 -2.126 1.00 98.31 110 LEU A C 1
ATOM 930 O O . LEU A 1 110 ? -6.531 5.997 -1.494 1.00 98.31 110 LEU A O 1
ATOM 934 N N . GLY A 1 111 ? -5.856 5.202 -3.456 1.00 97.31 111 GLY A N 1
ATOM 935 C CA . GLY A 1 111 ? -6.514 6.260 -4.221 1.00 97.31 111 GLY A CA 1
ATOM 936 C C . GLY A 1 111 ? -8.031 6.340 -4.038 1.00 97.31 111 GLY A C 1
ATOM 937 O O . GLY A 1 111 ? -8.560 7.455 -4.052 1.00 97.31 111 GLY A O 1
ATOM 938 N N . TYR A 1 112 ? -8.703 5.205 -3.829 1.00 96.81 112 TYR A N 1
ATOM 939 C CA . TYR A 1 112 ? -10.129 5.121 -3.529 1.00 96.81 112 TYR A CA 1
ATOM 940 C C . TYR A 1 112 ? -10.420 5.604 -2.103 1.00 96.81 112 TYR A C 1
ATOM 942 O O . TYR A 1 112 ? -11.109 6.610 -1.935 1.00 96.81 112 TYR A O 1
ATOM 950 N N . GLU A 1 113 ? -9.822 4.985 -1.085 1.00 97.50 113 GLU A N 1
ATOM 951 C CA . GLU A 1 113 ? -10.068 5.292 0.333 1.00 97.50 113 GLU A CA 1
ATOM 952 C C . GLU A 1 113 ? -9.618 6.713 0.680 1.00 97.50 113 GLU A C 1
ATOM 954 O O . GLU A 1 113 ? -10.277 7.417 1.448 1.00 97.50 113 GLU A O 1
ATOM 959 N N . PHE A 1 114 ? -8.553 7.203 0.036 1.00 97.38 114 PHE A N 1
ATOM 960 C CA . PHE A 1 114 ? -8.098 8.584 0.174 1.00 97.38 114 PHE A CA 1
ATOM 961 C C . PHE A 1 114 ? -9.191 9.589 -0.198 1.00 97.38 114 PHE A C 1
ATOM 963 O O . PHE A 1 114 ? -9.264 10.653 0.415 1.00 97.38 114 PHE A O 1
ATOM 970 N N . GLN A 1 115 ? -10.093 9.281 -1.142 1.00 95.50 115 GLN A N 1
ATOM 971 C CA . GLN A 1 115 ? -11.205 10.191 -1.440 1.00 95.50 115 GLN A CA 1
ATOM 972 C C . GLN A 1 115 ? -12.141 10.375 -0.246 1.00 95.50 115 GLN A C 1
ATOM 974 O O . GLN A 1 115 ? -12.635 11.489 -0.061 1.00 95.50 115 GLN A O 1
ATOM 979 N N . PHE A 1 116 ? -12.340 9.330 0.557 1.00 96.44 116 PHE A N 1
ATOM 980 C CA . PHE A 1 116 ? -13.190 9.363 1.743 1.00 96.44 116 PHE A CA 1
ATOM 981 C C . PHE A 1 116 ? -12.484 10.032 2.924 1.00 96.44 116 PHE A C 1
ATOM 983 O O . PHE A 1 116 ? -13.103 10.829 3.622 1.00 96.44 116 PHE A O 1
ATOM 990 N N . MET A 1 117 ? -11.182 9.790 3.110 1.00 96.12 117 MET A N 1
ATOM 991 C CA . MET A 1 117 ? -10.458 10.289 4.286 1.00 96.12 117 MET A CA 1
ATOM 992 C C . MET A 1 117 ? -9.737 11.634 4.110 1.00 96.12 117 MET A C 1
ATOM 994 O O . MET A 1 117 ? -9.358 12.242 5.108 1.00 96.12 117 MET A O 1
ATOM 998 N N . ARG A 1 118 ? -9.547 12.154 2.883 1.00 95.81 118 ARG A N 1
ATOM 999 C CA . ARG A 1 118 ? -8.693 13.343 2.630 1.00 95.81 118 ARG A CA 1
ATOM 1000 C C . ARG A 1 118 ? -9.053 14.596 3.433 1.00 95.81 118 ARG A C 1
ATOM 1002 O O . ARG A 1 118 ? -8.191 15.447 3.608 1.00 95.81 118 ARG A O 1
ATOM 1009 N N . LYS A 1 119 ? -10.311 14.741 3.866 1.00 96.75 119 LYS A N 1
ATOM 1010 C CA . LYS A 1 119 ? -10.786 15.893 4.655 1.00 96.75 119 LYS A CA 1
ATOM 1011 C C . LYS A 1 119 ? -10.789 15.649 6.169 1.00 96.75 119 LYS A C 1
ATOM 1013 O O . LYS A 1 119 ? -11.034 16.589 6.912 1.00 96.75 119 LYS A O 1
ATOM 1018 N N . TYR A 1 120 ? -10.538 14.419 6.615 1.00 96.81 120 TYR A N 1
ATOM 1019 C CA . TYR A 1 120 ? -10.519 14.046 8.033 1.00 96.81 120 TYR A CA 1
ATOM 1020 C C . TYR A 1 120 ? -9.117 14.131 8.651 1.00 96.81 120 TYR A C 1
ATOM 1022 O O . TYR A 1 120 ? -8.977 14.089 9.868 1.00 96.81 120 TYR A O 1
ATOM 1030 N N . PHE A 1 121 ? -8.071 14.270 7.838 1.00 97.00 121 PHE A N 1
ATOM 1031 C CA . PHE A 1 121 ? -6.694 14.362 8.315 1.00 97.00 121 PHE A CA 1
ATOM 1032 C C . PHE A 1 121 ? -5.988 15.588 7.749 1.00 97.00 121 PHE A C 1
ATOM 1034 O O . PHE A 1 121 ? -6.261 16.021 6.628 1.00 97.00 121 PHE A O 1
ATOM 1041 N N . GLU A 1 122 ? -5.043 16.107 8.525 1.00 97.56 122 GLU A N 1
ATOM 1042 C CA . GLU A 1 122 ? -4.062 17.080 8.062 1.00 97.56 122 GLU A CA 1
ATOM 1043 C C . GLU A 1 122 ? -2.872 16.347 7.441 1.00 97.56 122 GLU A C 1
ATOM 1045 O O . GLU A 1 122 ? -2.313 15.421 8.038 1.00 97.56 122 GLU A O 1
ATOM 1050 N N . TRP A 1 123 ? -2.485 16.760 6.235 1.00 97.94 123 TRP A N 1
ATOM 1051 C CA . TRP A 1 123 ? -1.469 16.085 5.433 1.00 97.94 123 TRP A CA 1
ATOM 1052 C C . TRP A 1 123 ? -0.192 16.915 5.358 1.00 97.94 123 TRP A C 1
ATOM 1054 O O . TRP A 1 123 ? -0.217 18.052 4.898 1.00 97.94 123 TRP A O 1
ATOM 1064 N N . GLU A 1 124 ? 0.923 16.306 5.743 1.00 97.81 124 GLU A N 1
ATOM 1065 C CA . GLU A 1 124 ? 2.272 16.844 5.550 1.00 97.81 124 GLU A CA 1
ATOM 1066 C C . GLU A 1 124 ? 2.727 16.659 4.095 1.00 97.81 124 GLU A C 1
ATOM 1068 O O . GLU A 1 124 ? 3.295 17.550 3.469 1.00 97.81 124 GLU A O 1
ATOM 1073 N N . GLU A 1 125 ? 2.476 15.475 3.529 1.00 97.12 125 GLU A N 1
ATOM 1074 C CA . GLU A 1 125 ? 2.915 15.123 2.180 1.00 97.12 125 GLU A CA 1
ATOM 1075 C C . GLU A 1 125 ? 1.904 14.184 1.522 1.00 97.12 125 GLU A C 1
ATOM 1077 O O . GLU A 1 125 ? 1.507 13.181 2.110 1.00 97.12 125 GLU A O 1
ATOM 1082 N N . VAL A 1 126 ? 1.548 14.441 0.261 1.00 97.75 126 VAL A N 1
ATOM 1083 C CA . VAL A 1 126 ? 0.780 13.501 -0.568 1.00 97.75 126 VAL A CA 1
ATOM 1084 C C . VAL A 1 126 ? 1.523 13.281 -1.879 1.00 97.75 126 VAL A C 1
ATOM 1086 O O . VAL A 1 126 ? 1.657 14.190 -2.695 1.00 97.75 126 VAL A O 1
ATOM 1089 N N . PHE A 1 127 ? 1.993 12.056 -2.100 1.00 97.25 127 PHE A N 1
ATOM 1090 C CA . PHE A 1 127 ? 2.688 11.664 -3.320 1.00 97.25 127 PHE A CA 1
ATOM 1091 C C . PHE A 1 127 ? 1.773 10.818 -4.207 1.00 97.25 127 PHE A C 1
ATOM 1093 O O . PHE A 1 127 ? 1.352 9.718 -3.832 1.00 97.25 127 PHE A O 1
ATOM 1100 N N . SER A 1 128 ? 1.493 11.330 -5.406 1.00 96.06 128 SER A N 1
ATOM 1101 C CA . SER A 1 128 ? 0.612 10.699 -6.393 1.00 96.06 128 SER A CA 1
ATOM 1102 C C . SER A 1 128 ? 1.360 10.408 -7.686 1.00 96.06 128 SER A C 1
ATOM 1104 O O . SER A 1 128 ? 2.202 11.196 -8.111 1.00 96.06 128 SER A O 1
ATOM 1106 N N . VAL A 1 129 ? 1.044 9.276 -8.318 1.00 92.94 129 VAL A N 1
ATOM 1107 C CA . VAL A 1 129 ? 1.610 8.913 -9.634 1.00 92.94 129 VAL A CA 1
ATOM 1108 C C . VAL A 1 129 ? 0.805 9.481 -10.798 1.00 92.94 129 VAL A C 1
ATOM 1110 O O . VAL A 1 129 ? 1.300 9.533 -11.917 1.00 92.94 129 VAL A O 1
ATOM 1113 N N . ASP A 1 130 ? -0.437 9.867 -10.526 1.00 93.06 130 ASP A N 1
ATOM 1114 C CA . ASP A 1 130 ? -1.406 10.366 -11.492 1.00 93.06 130 ASP A CA 1
ATOM 1115 C C . ASP A 1 130 ? -2.519 11.112 -10.735 1.00 93.06 130 ASP A C 1
ATOM 1117 O O . ASP A 1 130 ? -2.610 11.046 -9.500 1.00 93.06 130 ASP A O 1
ATOM 1121 N N . LEU A 1 131 ? -3.396 11.791 -11.469 1.00 91.56 131 LEU A N 1
ATOM 1122 C CA . LEU A 1 131 ? -4.573 12.445 -10.923 1.00 91.56 131 LEU A CA 1
ATOM 1123 C C . LEU A 1 131 ? -5.423 11.441 -10.126 1.00 91.56 131 LEU A C 1
ATOM 1125 O O . LEU A 1 131 ? -5.823 10.398 -10.640 1.00 91.56 131 LEU A O 1
ATOM 1129 N N . ARG A 1 132 ? -5.712 11.776 -8.859 1.00 89.00 132 ARG A N 1
ATOM 1130 C CA . ARG A 1 132 ? -6.494 10.948 -7.914 1.00 89.00 132 ARG A CA 1
ATOM 1131 C C . ARG A 1 132 ? -5.896 9.560 -7.625 1.00 89.00 132 ARG A C 1
ATOM 1133 O O . ARG A 1 132 ? -6.610 8.692 -7.135 1.00 89.00 132 ARG A O 1
ATOM 1140 N N . LYS A 1 133 ? -4.595 9.352 -7.867 1.00 95.00 133 LYS A N 1
ATOM 1141 C CA . LYS A 1 133 ? -3.888 8.099 -7.538 1.00 95.00 133 LYS A CA 1
ATOM 1142 C C . LYS A 1 133 ? -2.728 8.337 -6.557 1.00 95.00 133 LYS A C 1
ATOM 1144 O O . LYS A 1 133 ? -1.564 8.153 -6.935 1.00 95.00 133 LYS A O 1
ATOM 1149 N N . PRO A 1 134 ? -3.010 8.773 -5.312 1.00 97.44 134 PRO A N 1
ATOM 1150 C CA . PRO A 1 134 ? -2.011 8.798 -4.253 1.00 97.44 134 PRO A CA 1
ATOM 1151 C C . PRO A 1 134 ? -1.496 7.384 -3.979 1.00 97.44 134 PRO A C 1
ATOM 1153 O O . PRO A 1 134 ? -2.260 6.421 -3.920 1.00 97.44 134 PRO A O 1
ATOM 1156 N N . ILE A 1 135 ? -0.182 7.268 -3.811 1.00 97.75 135 ILE A N 1
ATOM 1157 C CA . ILE A 1 135 ? 0.479 6.004 -3.455 1.00 97.75 135 ILE A CA 1
ATOM 1158 C C . ILE A 1 135 ? 1.198 6.075 -2.111 1.00 97.75 135 ILE A C 1
ATOM 1160 O O . ILE A 1 135 ? 1.543 5.035 -1.549 1.00 97.75 135 ILE A O 1
ATOM 1164 N N . LYS A 1 136 ? 1.400 7.295 -1.604 1.00 98.00 136 LYS A N 1
ATOM 1165 C CA . LYS A 1 136 ? 1.879 7.587 -0.259 1.00 98.00 136 LYS A CA 1
ATOM 1166 C C . LYS A 1 136 ? 1.222 8.877 0.234 1.00 98.00 136 LYS A C 1
ATOM 1168 O O . LYS A 1 136 ? 1.224 9.864 -0.501 1.00 98.00 136 LYS A O 1
ATOM 1173 N N . ALA A 1 137 ? 0.714 8.887 1.460 1.00 98.38 137 ALA A N 1
ATOM 1174 C CA . ALA A 1 137 ? 0.207 10.090 2.116 1.00 98.38 137 ALA A CA 1
ATOM 1175 C C . ALA A 1 137 ? 0.634 10.105 3.587 1.00 98.38 137 ALA A C 1
ATOM 1177 O O . ALA A 1 137 ? 0.446 9.117 4.288 1.00 98.38 137 ALA A O 1
ATOM 1178 N N . VAL A 1 138 ? 1.234 11.201 4.042 1.00 98.44 138 VAL A N 1
ATOM 1179 C CA . VAL A 1 138 ? 1.795 11.353 5.388 1.00 98.44 138 VAL A CA 1
ATOM 1180 C C . VAL A 1 138 ? 0.983 12.398 6.133 1.00 98.44 138 VAL A C 1
ATOM 1182 O O . VAL A 1 138 ? 0.818 13.509 5.632 1.00 98.44 138 VAL A O 1
ATOM 1185 N N . THR A 1 139 ? 0.481 12.057 7.314 1.00 98.50 139 THR A N 1
ATOM 1186 C CA . THR A 1 139 ? -0.214 13.002 8.190 1.00 98.50 139 THR A CA 1
ATOM 1187 C C . THR A 1 139 ? 0.775 13.827 9.010 1.00 98.50 139 THR A C 1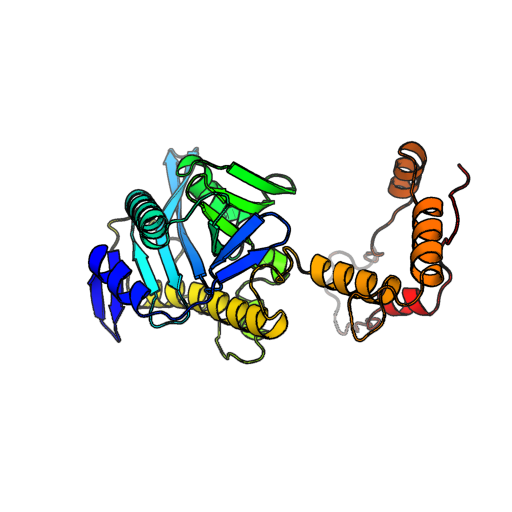
ATOM 1189 O O . THR A 1 139 ? 1.903 13.397 9.273 1.00 98.50 139 THR A O 1
ATOM 1192 N N . THR A 1 140 ? 0.336 14.986 9.499 1.00 97.88 140 THR A N 1
ATOM 1193 C CA . THR A 1 140 ? 1.106 15.792 10.467 1.00 97.88 140 THR A CA 1
ATOM 1194 C C . THR A 1 140 ? 1.328 15.055 11.798 1.00 97.88 140 THR A C 1
ATOM 1196 O O . THR A 1 140 ? 2.291 15.331 12.508 1.00 97.88 140 THR A O 1
ATOM 1199 N N . SER A 1 141 ? 0.494 14.055 12.107 1.00 96.44 141 SER A N 1
ATOM 1200 C CA . SER A 1 141 ? 0.593 13.187 13.290 1.00 96.44 141 SER A CA 1
ATOM 1201 C C . SER A 1 141 ? 1.536 11.982 13.135 1.00 96.44 141 SER A C 1
ATOM 1203 O O . SER A 1 141 ? 1.661 11.186 14.065 1.00 96.44 141 SER A O 1
ATOM 1205 N N . GLY A 1 142 ? 2.201 11.825 11.984 1.00 97.81 142 GLY A N 1
ATOM 1206 C CA . GLY A 1 142 ? 3.176 10.751 11.759 1.00 97.81 142 GLY A CA 1
ATOM 1207 C C . GLY A 1 142 ? 2.599 9.413 11.288 1.00 97.81 142 GLY A C 1
ATOM 1208 O O . GLY A 1 142 ? 3.268 8.388 11.402 1.00 97.81 142 GLY A O 1
ATOM 1209 N N . ILE A 1 143 ? 1.391 9.391 10.727 1.00 98.50 143 ILE A N 1
ATOM 1210 C CA . ILE A 1 143 ? 0.877 8.219 10.008 1.00 98.50 143 ILE A CA 1
ATOM 1211 C C . ILE A 1 143 ? 1.263 8.323 8.539 1.00 98.50 143 ILE A C 1
ATOM 1213 O O . ILE A 1 143 ? 1.020 9.342 7.899 1.00 98.50 143 ILE A O 1
ATOM 1217 N N . GLU A 1 144 ? 1.841 7.263 7.983 1.00 98.56 144 GLU A N 1
ATOM 1218 C CA . GLU A 1 144 ? 2.160 7.164 6.562 1.00 98.56 144 GLU A CA 1
ATOM 1219 C C . GLU A 1 144 ? 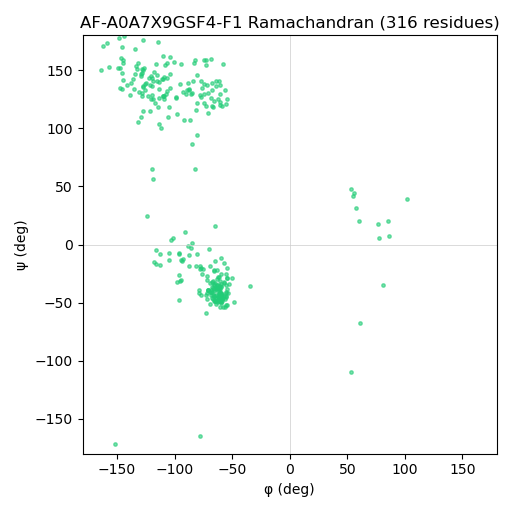1.311 6.081 5.894 1.00 98.56 144 GLU A C 1
ATOM 1221 O O . GLU A 1 144 ? 1.594 4.891 5.992 1.00 98.56 144 GLU A O 1
ATOM 1226 N N . PHE A 1 145 ? 0.288 6.490 5.153 1.00 98.69 145 PHE A N 1
ATOM 1227 C CA . PHE A 1 145 ? -0.495 5.579 4.331 1.00 98.69 145 PHE A CA 1
ATOM 1228 C C . PHE A 1 145 ? 0.270 5.213 3.062 1.00 98.69 145 PHE A C 1
ATOM 1230 O O . PHE A 1 145 ? 0.799 6.097 2.383 1.00 98.69 145 PHE A O 1
ATOM 1237 N N . ARG A 1 146 ? 0.294 3.927 2.702 1.00 98.56 146 ARG A N 1
ATOM 1238 C CA . ARG A 1 146 ? 0.908 3.414 1.468 1.00 98.56 146 ARG A CA 1
ATOM 1239 C C . ARG A 1 146 ? -0.049 2.519 0.694 1.00 98.56 146 ARG A C 1
ATOM 1241 O O . ARG A 1 146 ? -0.821 1.760 1.268 1.00 98.56 146 ARG A O 1
ATOM 1248 N N . CYS A 1 147 ? 0.029 2.576 -0.631 1.00 98.44 147 CYS A N 1
ATOM 1249 C CA . CYS A 1 147 ? -0.843 1.788 -1.499 1.00 98.44 147 CYS A CA 1
ATOM 1250 C C . CYS A 1 147 ? -0.272 0.387 -1.770 1.00 98.44 147 CYS A C 1
ATOM 1252 O O . CYS A 1 147 ? 0.663 0.238 -2.563 1.00 98.44 147 CYS A O 1
ATOM 1254 N N . SER A 1 148 ? -0.859 -0.654 -1.171 1.00 98.19 148 SER A N 1
ATOM 1255 C CA . SER A 1 148 ? -0.431 -2.039 -1.423 1.00 98.19 148 SER A CA 1
ATOM 1256 C C . SER A 1 148 ? -0.834 -2.530 -2.820 1.00 98.19 148 SER A C 1
ATOM 1258 O O . SER A 1 148 ? -0.104 -3.325 -3.406 1.00 98.19 148 SER A O 1
ATOM 1260 N N . TYR A 1 149 ? -1.910 -1.992 -3.411 1.00 97.81 149 TYR A N 1
ATOM 1261 C CA . TYR A 1 149 ? -2.344 -2.314 -4.780 1.00 97.81 149 TYR A CA 1
ATOM 1262 C C . TYR A 1 149 ? -1.286 -1.943 -5.829 1.00 97.81 149 TYR A C 1
ATOM 1264 O O . TYR A 1 149 ? -0.913 -2.764 -6.662 1.00 97.81 149 TYR A O 1
ATOM 1272 N N . ILE A 1 150 ? -0.725 -0.731 -5.760 1.00 96.31 150 ILE A N 1
ATOM 1273 C CA . ILE A 1 150 ? 0.332 -0.291 -6.689 1.00 96.31 150 ILE A CA 1
ATOM 1274 C C . ILE A 1 150 ? 1.666 -1.004 -6.414 1.00 96.31 150 ILE A C 1
ATOM 1276 O O . ILE A 1 150 ? 2.467 -1.232 -7.330 1.00 96.31 150 ILE A O 1
ATOM 1280 N N . LEU A 1 151 ? 1.918 -1.370 -5.156 1.00 96.56 151 LEU A N 1
ATOM 1281 C CA . LEU A 1 151 ? 3.075 -2.174 -4.779 1.00 96.56 151 LEU A CA 1
ATOM 1282 C C . LEU A 1 151 ? 2.981 -3.602 -5.334 1.00 96.56 151 LEU A C 1
ATOM 1284 O O . LEU A 1 151 ? 3.957 -4.097 -5.888 1.00 96.56 151 LEU A O 1
ATOM 1288 N N . ALA A 1 152 ? 1.831 -4.263 -5.204 1.00 95.81 152 ALA A N 1
ATOM 1289 C CA . ALA A 1 152 ? 1.596 -5.613 -5.716 1.00 95.81 152 ALA A CA 1
ATOM 1290 C C . ALA A 1 152 ? 1.464 -5.647 -7.242 1.00 95.81 152 ALA A C 1
ATOM 1292 O O . ALA A 1 152 ? 2.065 -6.493 -7.895 1.00 95.81 152 ALA A O 1
ATOM 1293 N N . GLY A 1 153 ? 0.720 -4.700 -7.815 1.00 94.75 153 GLY A N 1
ATOM 1294 C CA . GLY A 1 153 ? 0.303 -4.734 -9.216 1.00 94.75 153 GLY A CA 1
ATOM 1295 C C . GLY A 1 153 ? -0.849 -5.709 -9.484 1.00 94.75 153 GLY A C 1
ATOM 1296 O O . GLY A 1 153 ? -1.071 -6.075 -10.635 1.00 94.75 153 GLY A O 1
ATOM 1297 N N . PHE A 1 154 ? -1.570 -6.133 -8.443 1.00 94.56 154 PHE A N 1
ATOM 1298 C CA . PHE A 1 154 ? -2.658 -7.106 -8.514 1.00 94.56 154 PHE A CA 1
ATOM 1299 C C . PHE A 1 154 ? -3.858 -6.632 -7.702 1.00 94.56 154 PHE A C 1
ATOM 1301 O O . PHE A 1 154 ? -3.678 -6.017 -6.655 1.00 94.56 154 PHE A O 1
ATOM 1308 N N . SER A 1 155 ? -5.065 -6.974 -8.159 1.00 95.75 155 SER A N 1
ATOM 1309 C CA . SER A 1 155 ? -6.284 -6.924 -7.341 1.00 95.75 155 SER A CA 1
ATOM 1310 C C . SER A 1 155 ? -6.144 -7.807 -6.100 1.00 95.75 155 SER A C 1
ATOM 1312 O O . SER A 1 155 ? -5.449 -8.820 -6.170 1.00 95.75 155 SER A O 1
ATOM 1314 N N . LEU A 1 156 ? -6.891 -7.515 -5.036 1.00 96.00 156 LEU A N 1
ATOM 1315 C CA . LEU A 1 156 ? -6.793 -8.229 -3.760 1.00 96.00 156 LEU A CA 1
ATOM 1316 C C . LEU A 1 156 ? -6.984 -9.750 -3.885 1.00 96.00 156 LEU A C 1
ATOM 1318 O O . LEU A 1 156 ? -6.217 -10.517 -3.320 1.00 96.00 156 LEU A O 1
ATOM 1322 N N . GLU A 1 157 ? -7.930 -10.197 -4.715 1.00 95.62 157 GLU A N 1
ATOM 1323 C CA . GLU A 1 157 ? -8.161 -11.627 -4.975 1.00 95.62 157 GLU A CA 1
ATOM 1324 C C . GLU A 1 157 ? -6.933 -12.313 -5.600 1.00 95.62 157 GLU A C 1
ATOM 1326 O O . GLU A 1 157 ? -6.485 -13.371 -5.161 1.00 95.62 157 GLU A O 1
ATOM 1331 N N . ARG A 1 158 ? -6.348 -11.685 -6.625 1.00 95.94 158 ARG A N 1
ATOM 1332 C CA . ARG A 1 158 ? -5.110 -12.161 -7.256 1.00 95.94 158 ARG A CA 1
ATOM 1333 C C . ARG A 1 158 ? -3.920 -12.053 -6.310 1.00 95.94 158 ARG A C 1
ATOM 1335 O O . ARG A 1 158 ? -3.016 -12.869 -6.410 1.00 95.94 158 ARG A O 1
ATOM 1342 N N . LEU A 1 159 ? -3.897 -11.053 -5.430 1.00 96.50 159 LEU A N 1
ATOM 1343 C CA . LEU A 1 159 ? -2.862 -10.917 -4.414 1.00 96.50 159 LEU A CA 1
ATOM 1344 C C . LEU A 1 159 ? -2.901 -12.108 -3.454 1.00 96.50 159 LEU A C 1
ATOM 1346 O O . LEU A 1 159 ? -1.874 -12.750 -3.286 1.00 96.50 159 LEU A O 1
ATOM 1350 N N . ALA A 1 160 ? -4.079 -12.451 -2.927 1.00 96.38 160 ALA A N 1
ATOM 1351 C CA . ALA A 1 160 ? -4.276 -13.597 -2.040 1.00 96.38 160 ALA A CA 1
ATOM 1352 C C . ALA A 1 160 ? -3.776 -14.912 -2.670 1.00 96.38 160 ALA A C 1
ATOM 1354 O O . ALA A 1 160 ? -3.024 -15.655 -2.048 1.00 96.38 160 ALA A O 1
ATOM 1355 N N . LYS A 1 161 ? -4.096 -15.140 -3.952 1.00 95.62 161 LYS A N 1
ATOM 1356 C CA . LYS A 1 161 ? -3.636 -16.312 -4.725 1.00 95.62 161 LYS A CA 1
ATOM 1357 C C . LYS A 1 161 ? -2.121 -16.358 -4.970 1.00 95.62 161 LYS A C 1
ATOM 1359 O O . LYS A 1 161 ? -1.597 -17.427 -5.260 1.00 95.62 161 LYS A O 1
ATOM 1364 N N . ASN A 1 162 ? -1.439 -15.212 -4.910 1.00 94.75 162 ASN A N 1
ATOM 1365 C CA . ASN A 1 162 ? -0.011 -15.072 -5.214 1.00 94.75 162 ASN A CA 1
ATOM 1366 C C . ASN A 1 162 ? 0.874 -14.949 -3.961 1.00 94.75 162 ASN A C 1
ATOM 1368 O O . ASN A 1 162 ? 2.079 -14.734 -4.106 1.00 94.75 162 ASN A O 1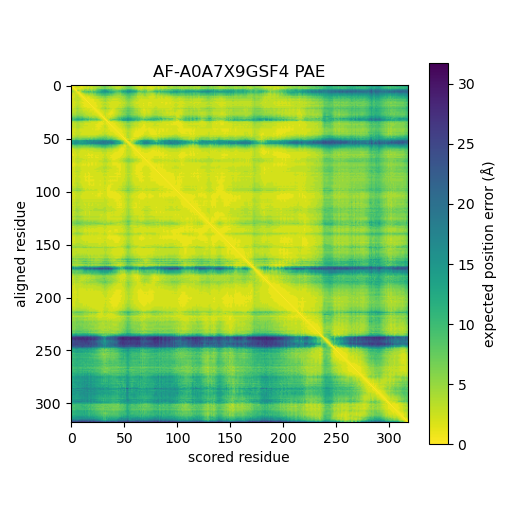
ATOM 1372 N N . LEU A 1 163 ? 0.301 -15.050 -2.758 1.00 95.81 163 LEU A N 1
ATOM 1373 C CA . LEU A 1 163 ? 1.074 -15.155 -1.521 1.00 95.81 163 LEU A CA 1
ATOM 1374 C C . LEU A 1 163 ? 1.878 -16.459 -1.519 1.00 95.81 163 LEU A C 1
ATOM 1376 O O . LEU A 1 163 ? 1.415 -17.495 -2.002 1.00 95.81 163 LEU A O 1
ATOM 1380 N N . VAL A 1 164 ? 3.109 -16.391 -1.018 1.00 93.44 164 VAL A N 1
ATOM 1381 C CA . VAL A 1 164 ? 4.065 -17.504 -1.090 1.00 93.44 164 VAL A CA 1
ATOM 1382 C C . VAL A 1 164 ? 4.059 -18.322 0.195 1.00 93.44 164 VAL A C 1
ATOM 1384 O O . VAL A 1 164 ? 4.018 -19.552 0.136 1.00 93.44 164 VAL A O 1
ATOM 1387 N N . SER A 1 165 ? 4.123 -17.660 1.352 1.00 92.50 165 SER A N 1
ATOM 1388 C CA . SER A 1 165 ? 4.192 -18.318 2.661 1.00 92.50 165 SER A CA 1
ATOM 1389 C C . SER A 1 165 ? 2.822 -18.435 3.326 1.00 92.50 165 SER A C 1
ATOM 1391 O O . SER A 1 165 ? 2.591 -19.386 4.074 1.00 92.50 165 SER A O 1
ATOM 1393 N N . HIS A 1 166 ? 1.888 -17.540 3.003 1.00 93.31 166 HIS A N 1
ATOM 1394 C CA . HIS A 1 166 ? 0.547 -17.531 3.585 1.00 93.31 166 HIS A CA 1
ATOM 1395 C C . HIS A 1 166 ? -0.495 -18.071 2.606 1.00 93.31 166 HIS A C 1
ATOM 1397 O O . HIS A 1 166 ? -0.542 -17.681 1.443 1.00 93.31 166 HIS A O 1
ATOM 1403 N N . LYS A 1 167 ? -1.385 -18.944 3.090 1.00 92.19 167 LYS A N 1
ATOM 1404 C CA . LYS A 1 167 ? -2.529 -19.439 2.316 1.00 92.19 167 LYS A CA 1
ATOM 1405 C C . LYS A 1 167 ? -3.802 -18.787 2.823 1.00 92.19 167 LYS A C 1
ATOM 1407 O O . LYS A 1 167 ? -4.259 -19.085 3.922 1.00 92.19 167 LYS A O 1
ATOM 1412 N N . VAL A 1 168 ? -4.363 -17.904 2.011 1.00 91.94 168 VAL A N 1
ATOM 1413 C CA . VAL A 1 168 ? -5.646 -17.255 2.265 1.00 91.94 168 VAL A CA 1
ATOM 1414 C C . VAL A 1 168 ? -6.353 -17.063 0.933 1.00 91.94 168 VAL A C 1
ATOM 1416 O O . VAL A 1 168 ? -5.722 -16.771 -0.082 1.00 91.94 168 VAL A O 1
ATOM 1419 N N . GLU A 1 169 ? -7.664 -17.247 0.932 1.00 91.38 169 GLU A N 1
ATOM 1420 C CA . GLU A 1 169 ? -8.508 -16.951 -0.217 1.00 91.38 169 GLU A CA 1
ATOM 1421 C C . GLU A 1 169 ? -9.344 -15.720 0.096 1.00 91.38 169 GLU A C 1
ATOM 1423 O O . GLU A 1 169 ? -9.754 -15.515 1.243 1.00 91.38 169 GLU A O 1
ATOM 1428 N N . LYS A 1 170 ? -9.571 -14.898 -0.932 1.00 91.31 170 LYS A N 1
ATOM 1429 C CA . LYS A 1 170 ? -10.497 -13.781 -0.819 1.00 91.31 170 LYS A CA 1
ATOM 1430 C C . LYS A 1 170 ? -11.916 -14.332 -0.743 1.00 91.31 170 LYS A C 1
ATOM 1432 O O . LYS A 1 170 ? -12.302 -15.136 -1.592 1.00 91.31 170 LYS A O 1
ATOM 1437 N N . LEU A 1 171 ? -12.684 -13.871 0.233 1.00 89.88 171 LEU A N 1
ATOM 1438 C CA . LEU A 1 171 ? -14.108 -14.177 0.319 1.00 89.88 171 LEU A CA 1
ATOM 1439 C C . LEU A 1 171 ? -14.870 -13.513 -0.846 1.00 89.88 171 LEU A C 1
ATOM 1441 O O . LEU A 1 171 ? -14.563 -12.391 -1.252 1.00 89.88 171 LEU A O 1
ATOM 1445 N N . VAL A 1 172 ? -15.828 -14.223 -1.451 1.00 79.06 172 VAL A N 1
ATOM 1446 C CA . VAL A 1 172 ? -16.574 -13.766 -2.639 1.00 79.06 172 VAL A CA 1
ATOM 1447 C C . VAL A 1 172 ? -18.067 -13.953 -2.406 1.00 79.06 172 VAL A C 1
ATOM 1449 O O . VAL A 1 172 ? -18.509 -15.041 -2.056 1.00 79.06 172 VAL A O 1
ATOM 1452 N N . GLY A 1 173 ? -18.852 -12.907 -2.677 1.00 63.91 173 GLY A N 1
ATOM 1453 C CA . GLY A 1 173 ? -20.317 -12.968 -2.632 1.00 63.91 173 GLY A CA 1
ATOM 1454 C C . GLY A 1 173 ? -20.942 -12.722 -1.256 1.00 63.91 173 GLY A C 1
ATOM 1455 O O . GLY A 1 173 ? -22.153 -12.861 -1.124 1.00 63.91 173 GLY A O 1
ATOM 1456 N N . ASP A 1 174 ? -20.153 -12.330 -0.252 1.00 65.88 174 ASP A N 1
ATOM 1457 C CA . ASP A 1 174 ? -20.645 -12.145 1.122 1.00 65.88 174 ASP A CA 1
ATOM 1458 C C . ASP A 1 174 ? -21.220 -10.743 1.415 1.00 65.88 174 ASP A C 1
ATOM 1460 O O . ASP A 1 174 ? -21.857 -10.548 2.451 1.00 65.88 174 ASP A O 1
ATOM 1464 N N . LEU A 1 175 ? -21.058 -9.775 0.501 1.00 75.25 175 LEU A N 1
ATOM 1465 C CA . LEU A 1 175 ? -21.624 -8.426 0.616 1.00 75.25 175 LEU A CA 1
ATOM 1466 C C . LEU A 1 175 ? -22.669 -8.158 -0.470 1.00 75.25 175 LEU A C 1
ATOM 1468 O O . LEU A 1 175 ? -22.366 -8.118 -1.663 1.00 75.25 175 LEU A O 1
ATOM 1472 N N . ASP A 1 176 ? -23.909 -7.910 -0.046 1.00 77.56 176 ASP A N 1
ATOM 1473 C CA . ASP A 1 176 ? -24.960 -7.407 -0.931 1.00 77.56 176 ASP A CA 1
ATOM 1474 C C . ASP A 1 176 ? -24.819 -5.889 -1.111 1.00 77.56 176 ASP A C 1
ATOM 1476 O O . ASP A 1 176 ? -25.323 -5.101 -0.307 1.00 77.56 176 ASP A O 1
ATOM 1480 N N . TYR A 1 177 ? -24.123 -5.477 -2.171 1.00 77.25 177 TYR A N 1
ATOM 1481 C CA . TYR A 1 177 ? -23.899 -4.067 -2.506 1.00 77.25 177 TYR A CA 1
ATOM 1482 C C . TYR A 1 177 ? -25.159 -3.324 -2.988 1.00 77.25 177 TYR A C 1
ATOM 1484 O O . TYR A 1 177 ? -25.087 -2.116 -3.220 1.00 77.25 177 TYR A O 1
ATOM 1492 N N . SER A 1 178 ? -26.306 -4.000 -3.145 1.00 82.50 178 SER A N 1
ATOM 1493 C CA . SER A 1 178 ? -27.581 -3.329 -3.440 1.00 82.50 178 SER A CA 1
ATOM 1494 C C . SER A 1 178 ? -28.182 -2.636 -2.212 1.00 82.50 178 SER A C 1
ATOM 1496 O O . SER A 1 178 ? -28.982 -1.710 -2.350 1.00 82.50 178 SER A O 1
ATOM 1498 N N . LEU A 1 179 ? -27.773 -3.052 -1.009 1.00 87.94 179 LEU A N 1
ATOM 1499 C CA . LEU A 1 179 ? -28.290 -2.527 0.249 1.00 87.94 179 LEU A CA 1
ATOM 1500 C C . LEU A 1 179 ? -27.509 -1.294 0.709 1.00 87.94 179 LEU A C 1
ATOM 1502 O O . LEU A 1 179 ? -26.278 -1.300 0.774 1.00 87.94 179 LEU A O 1
ATOM 1506 N N . VAL A 1 180 ? -28.242 -0.261 1.126 1.00 91.12 180 VAL A N 1
ATOM 1507 C CA . VAL A 1 180 ? -27.662 0.934 1.745 1.00 91.12 180 VAL A CA 1
ATOM 1508 C C . VAL A 1 180 ? -27.389 0.663 3.222 1.00 91.12 180 VAL A C 1
ATOM 1510 O O . VAL A 1 180 ? -28.317 0.454 4.000 1.00 91.12 180 VAL A O 1
ATOM 1513 N N . ARG A 1 181 ? -26.112 0.695 3.616 1.00 92.31 181 ARG A N 1
ATOM 1514 C CA . ARG A 1 181 ? -25.670 0.508 5.010 1.00 92.31 181 ARG A CA 1
ATOM 1515 C C . ARG A 1 181 ? -25.131 1.804 5.602 1.00 92.31 181 ARG A C 1
ATOM 1517 O O . ARG A 1 181 ? -24.438 2.559 4.930 1.00 92.31 181 ARG A O 1
ATOM 1524 N N . HIS A 1 182 ? -25.402 2.037 6.878 1.00 93.06 182 HIS A N 1
ATOM 1525 C CA . HIS A 1 182 ? -24.876 3.159 7.652 1.00 93.06 182 HIS A CA 1
ATOM 1526 C C . HIS A 1 182 ? -24.218 2.695 8.951 1.00 93.06 182 HIS A C 1
ATOM 1528 O O . HIS A 1 182 ? -24.202 1.507 9.280 1.00 93.06 182 HIS A O 1
ATOM 1534 N N . SER A 1 183 ? -23.633 3.639 9.688 1.00 92.94 183 SER A N 1
ATOM 1535 C CA . SER A 1 183 ? -22.880 3.378 10.920 1.00 92.94 183 SER A CA 1
ATOM 1536 C C . SER A 1 183 ? -23.672 2.582 11.966 1.00 92.94 183 SER A C 1
ATOM 1538 O O . SER A 1 183 ? -23.076 1.805 12.708 1.00 92.94 183 SER A O 1
ATOM 1540 N N . GLU A 1 184 ? -25.000 2.701 11.986 1.00 92.81 184 GLU A N 1
ATOM 1541 C CA . GLU A 1 184 ? -25.887 2.004 12.931 1.00 92.81 184 GLU A CA 1
ATOM 1542 C C . GLU A 1 184 ? -26.480 0.706 12.360 1.00 92.81 184 GLU A C 1
ATOM 1544 O O . GLU A 1 184 ? -27.113 -0.054 13.089 1.00 92.81 184 GLU A O 1
ATOM 1549 N N . THR A 1 185 ? -26.276 0.420 11.067 1.00 92.44 185 THR A N 1
ATOM 1550 C CA . THR A 1 185 ? -26.718 -0.845 10.475 1.00 92.44 185 THR A CA 1
ATOM 1551 C C . THR A 1 185 ? -26.005 -2.007 11.158 1.00 92.44 185 THR A C 1
ATOM 1553 O O . THR A 1 185 ? -24.773 -2.051 11.200 1.00 92.44 185 THR A O 1
ATOM 1556 N N . VAL A 1 186 ? -26.782 -2.957 11.678 1.00 90.69 186 VAL A N 1
ATOM 1557 C CA . VAL A 1 186 ? -26.255 -4.174 12.300 1.00 90.69 186 VAL A CA 1
ATOM 1558 C C . VAL A 1 186 ? -25.558 -5.012 11.234 1.00 90.69 186 VAL A C 1
ATOM 1560 O O . VAL A 1 186 ? -26.174 -5.371 10.233 1.00 90.69 186 VAL A O 1
ATOM 1563 N N . LEU A 1 187 ? -24.281 -5.323 11.456 1.00 89.19 187 LEU A N 1
ATOM 1564 C CA . LEU A 1 187 ? -23.528 -6.214 10.581 1.00 89.19 187 LEU A CA 1
ATOM 1565 C C . LEU A 1 187 ? -23.681 -7.666 11.014 1.00 89.19 187 LEU A C 1
ATOM 1567 O O . LEU A 1 187 ? -23.600 -7.998 12.199 1.00 89.19 187 LEU A O 1
ATOM 1571 N N . THR A 1 188 ? -23.835 -8.539 10.031 1.00 89.88 188 THR A N 1
ATOM 1572 C CA . THR A 1 188 ? -23.727 -9.981 10.216 1.00 89.88 188 THR A CA 1
ATOM 1573 C C . THR A 1 188 ? -22.269 -10.390 10.433 1.00 89.88 188 THR A C 1
ATOM 1575 O O . THR A 1 188 ? -21.330 -9.701 10.028 1.00 89.88 188 THR A O 1
ATOM 1578 N N . LEU A 1 189 ? -22.063 -11.563 11.038 1.00 89.81 189 LEU A N 1
ATOM 1579 C CA . LEU A 1 189 ? -20.719 -12.128 11.194 1.00 89.81 189 LEU A CA 1
ATOM 1580 C C . LEU A 1 189 ? -20.025 -12.355 9.845 1.00 89.81 189 LEU A C 1
ATOM 1582 O O . LEU A 1 189 ? -18.822 -12.151 9.765 1.00 89.81 189 LEU A O 1
ATOM 1586 N N . LYS A 1 190 ? -20.779 -12.705 8.794 1.00 90.12 190 LYS A N 1
ATOM 1587 C CA . LYS A 1 190 ? -20.242 -12.914 7.442 1.00 90.12 190 LYS A CA 1
ATOM 1588 C C . LYS A 1 190 ? -19.688 -11.630 6.830 1.00 90.12 190 LYS A C 1
ATOM 1590 O O . LYS A 1 190 ? -18.592 -11.640 6.287 1.00 90.12 190 LYS A O 1
ATOM 1595 N N . GLU A 1 191 ? -20.417 -10.522 6.960 1.00 90.50 191 GLU A N 1
ATOM 1596 C CA . GLU A 1 191 ? -19.962 -9.218 6.460 1.00 90.50 191 GLU A CA 1
ATOM 1597 C C . GLU A 1 191 ? -18.697 -8.750 7.189 1.00 90.50 191 GLU A C 1
ATOM 1599 O O . GLU A 1 191 ? -17.802 -8.174 6.578 1.00 90.50 191 GLU A O 1
ATOM 1604 N N . LEU A 1 192 ? -18.592 -9.028 8.493 1.00 92.19 192 LEU A N 1
ATOM 1605 C CA . LEU A 1 192 ? -17.369 -8.751 9.244 1.00 92.19 192 LEU A CA 1
ATOM 1606 C C . LEU A 1 192 ? -16.229 -9.694 8.869 1.00 92.19 192 LEU A C 1
ATOM 1608 O O . LEU A 1 192 ? -15.101 -9.233 8.754 1.00 92.19 192 LEU A O 1
ATOM 1612 N N . ASP A 1 193 ? -16.500 -10.977 8.642 1.00 93.62 193 ASP A N 1
ATOM 1613 C CA . ASP A 1 193 ? -15.489 -11.929 8.176 1.00 93.62 193 ASP A CA 1
ATOM 1614 C C . ASP A 1 193 ? -14.905 -11.540 6.825 1.00 93.62 193 ASP A C 1
ATOM 1616 O O . ASP A 1 193 ? -13.694 -11.642 6.641 1.00 93.62 193 ASP A O 1
ATOM 1620 N N . TYR A 1 194 ? -15.737 -11.022 5.923 1.00 94.38 194 TYR A N 1
ATOM 1621 C CA . TYR A 1 194 ? -15.290 -10.434 4.667 1.00 94.38 194 TYR A CA 1
ATOM 1622 C C . TYR A 1 194 ? -14.304 -9.277 4.909 1.00 94.38 194 TYR A C 1
ATOM 1624 O O . TYR A 1 194 ? -13.170 -9.323 4.436 1.00 94.38 194 TYR A O 1
ATOM 1632 N N . ALA A 1 195 ? -14.683 -8.289 5.727 1.00 95.06 195 ALA A N 1
ATOM 1633 C CA . ALA A 1 195 ? -13.831 -7.129 6.002 1.00 95.06 195 ALA A CA 1
ATOM 1634 C C . ALA A 1 195 ? -12.535 -7.494 6.763 1.00 95.06 195 ALA A C 1
ATOM 1636 O O . ALA A 1 195 ? -11.481 -6.892 6.555 1.00 95.06 195 ALA A O 1
ATOM 1637 N N . ILE A 1 196 ? -12.594 -8.495 7.650 1.00 96.25 196 ILE A N 1
ATOM 1638 C CA . ILE A 1 196 ? -11.424 -9.064 8.336 1.00 96.25 196 ILE A CA 1
ATOM 1639 C C . ILE A 1 196 ? -10.497 -9.731 7.317 1.00 96.25 196 ILE A C 1
ATOM 1641 O O . ILE A 1 196 ? -9.290 -9.494 7.341 1.00 96.25 196 ILE A O 1
ATOM 1645 N N . ASN A 1 197 ? -11.046 -10.560 6.425 1.00 96.69 197 ASN A N 1
ATOM 1646 C CA . ASN A 1 197 ? -10.289 -11.294 5.415 1.00 96.69 197 ASN A CA 1
ATOM 1647 C C . ASN A 1 197 ? -9.520 -10.348 4.482 1.00 96.69 197 ASN A C 1
ATOM 1649 O O . ASN A 1 197 ? -8.327 -10.571 4.262 1.00 96.69 197 ASN A O 1
ATOM 1653 N N . ASP A 1 198 ? -10.153 -9.264 4.023 1.00 97.31 198 ASP A N 1
ATOM 1654 C CA . ASP A 1 198 ? -9.512 -8.278 3.147 1.00 97.31 198 ASP A CA 1
ATOM 1655 C C . ASP A 1 198 ? -8.284 -7.631 3.826 1.00 97.31 198 ASP A C 1
ATOM 1657 O O . ASP A 1 198 ? -7.204 -7.557 3.228 1.00 97.31 198 ASP A O 1
ATOM 1661 N N . VAL A 1 199 ? -8.381 -7.284 5.116 1.00 98.25 199 VAL A N 1
ATOM 1662 C CA . VAL A 1 199 ? -7.246 -6.769 5.906 1.00 98.25 199 VAL A CA 1
ATOM 1663 C C . VAL A 1 199 ? -6.176 -7.835 6.164 1.00 98.25 199 VAL A C 1
ATOM 1665 O O . VAL A 1 199 ? -4.985 -7.539 6.030 1.00 98.25 199 VAL A O 1
ATOM 1668 N N . VAL A 1 200 ? -6.558 -9.078 6.476 1.00 98.25 200 VAL A N 1
ATOM 1669 C CA . VAL A 1 200 ? -5.614 -10.193 6.693 1.00 98.25 200 VAL A CA 1
ATOM 1670 C C . VAL A 1 200 ? -4.779 -10.474 5.444 1.00 98.25 200 VAL A C 1
ATOM 1672 O O . VAL A 1 200 ? -3.571 -10.679 5.552 1.00 98.25 200 VAL A O 1
ATOM 1675 N N . ILE A 1 201 ? -5.380 -10.438 4.250 1.00 98.38 201 ILE A N 1
ATOM 1676 C CA . ILE A 1 201 ? -4.648 -10.615 2.985 1.00 98.38 201 ILE A CA 1
ATOM 1677 C C . ILE A 1 201 ? -3.554 -9.549 2.847 1.00 98.38 201 ILE A C 1
ATOM 1679 O O . ILE A 1 201 ? -2.424 -9.860 2.459 1.00 98.38 201 ILE A O 1
ATOM 1683 N N . VAL A 1 202 ? -3.868 -8.293 3.178 1.00 98.56 202 VAL A N 1
ATOM 1684 C CA . VAL A 1 202 ? -2.889 -7.202 3.120 1.00 98.56 202 VAL A CA 1
ATOM 1685 C C . VAL A 1 202 ? -1.808 -7.380 4.183 1.00 98.56 202 VAL A C 1
ATOM 1687 O O . VAL A 1 202 ? -0.639 -7.224 3.843 1.00 98.56 202 VAL A O 1
ATOM 1690 N N . LEU A 1 203 ? -2.154 -7.744 5.423 1.00 98.50 203 LEU A N 1
ATOM 1691 C CA . LEU A 1 203 ? -1.168 -8.023 6.475 1.00 98.50 203 LEU A CA 1
ATOM 1692 C C . LEU A 1 203 ? -0.180 -9.107 6.040 1.00 98.50 203 LEU A C 1
ATOM 1694 O O . LEU A 1 203 ? 1.015 -8.830 5.991 1.00 98.50 203 LEU A O 1
ATOM 1698 N N . ASN A 1 204 ? -0.678 -10.270 5.609 1.00 98.31 204 ASN A N 1
ATOM 1699 C CA . ASN A 1 204 ? 0.146 -11.384 5.130 1.00 98.31 204 ASN A CA 1
ATOM 1700 C C . ASN A 1 204 ? 1.085 -10.953 3.996 1.00 98.31 204 ASN A C 1
ATOM 1702 O O . ASN A 1 204 ? 2.267 -11.297 3.978 1.00 98.31 204 ASN A O 1
ATOM 1706 N N . TYR A 1 205 ? 0.579 -10.145 3.061 1.00 98.25 205 TYR A N 1
ATOM 1707 C CA . TYR A 1 205 ? 1.408 -9.606 1.992 1.00 98.25 205 TYR A CA 1
ATOM 1708 C C . TYR A 1 205 ? 2.537 -8.721 2.526 1.00 98.25 205 TYR A C 1
ATOM 1710 O O . TYR A 1 205 ? 3.678 -8.848 2.078 1.00 98.25 205 TYR A O 1
ATOM 1718 N N . ILE A 1 206 ? 2.246 -7.818 3.466 1.00 97.94 206 ILE A N 1
ATOM 1719 C CA . ILE A 1 206 ? 3.259 -6.935 4.054 1.00 97.94 206 ILE A CA 1
ATOM 1720 C C . ILE A 1 206 ? 4.268 -7.719 4.892 1.00 97.94 206 ILE A C 1
ATOM 1722 O O . ILE A 1 206 ? 5.454 -7.402 4.801 1.00 97.94 206 ILE A O 1
ATOM 1726 N N . THR A 1 207 ? 3.848 -8.765 5.604 1.00 97.44 207 THR A N 1
ATOM 1727 C CA . THR A 1 207 ? 4.748 -9.705 6.287 1.00 97.44 207 THR A CA 1
ATOM 1728 C C . THR A 1 207 ? 5.747 -10.311 5.301 1.00 97.44 207 THR A C 1
ATOM 1730 O O . THR A 1 207 ? 6.951 -10.145 5.482 1.00 97.44 207 THR A O 1
ATOM 1733 N N . GLU A 1 208 ? 5.284 -10.878 4.181 1.00 97.44 208 GLU A N 1
ATOM 1734 C CA . GLU A 1 208 ? 6.174 -11.416 3.136 1.00 97.44 208 GLU A CA 1
ATOM 1735 C C . GLU A 1 208 ? 7.102 -10.342 2.540 1.00 97.44 208 GLU A C 1
ATOM 1737 O O . GLU A 1 208 ? 8.264 -10.602 2.217 1.00 97.44 208 GLU A O 1
ATOM 1742 N N . GLN A 1 209 ? 6.620 -9.100 2.400 1.00 97.00 209 GLN A N 1
ATOM 1743 C CA . GLN A 1 209 ? 7.467 -7.996 1.941 1.00 97.00 209 GLN A CA 1
ATOM 1744 C C . GLN A 1 209 ? 8.538 -7.614 2.966 1.00 97.00 209 GLN A C 1
ATOM 1746 O O . GLN A 1 209 ? 9.662 -7.300 2.568 1.00 97.00 209 GLN A O 1
ATOM 1751 N N . LEU A 1 210 ? 8.220 -7.616 4.258 1.00 95.56 210 LEU A N 1
ATOM 1752 C CA . LEU A 1 210 ? 9.191 -7.363 5.317 1.00 95.56 210 LEU A CA 1
ATOM 1753 C C . LEU A 1 210 ? 10.220 -8.485 5.405 1.00 95.56 210 LEU A C 1
ATOM 1755 O O . LEU A 1 210 ? 11.404 -8.183 5.506 1.00 95.56 210 LEU A O 1
ATOM 1759 N N . GLU A 1 211 ? 9.812 -9.744 5.273 1.00 95.25 211 GLU A N 1
ATOM 1760 C CA . GLU A 1 211 ? 10.735 -10.882 5.204 1.00 95.25 211 GLU A CA 1
ATOM 1761 C C . GLU A 1 211 ? 11.692 -10.753 4.011 1.00 95.25 211 GLU A C 1
ATOM 1763 O O . GLU A 1 211 ? 12.904 -10.922 4.150 1.00 95.25 211 GLU A O 1
ATOM 1768 N N . TYR A 1 212 ? 11.171 -10.376 2.838 1.00 94.19 212 TYR A N 1
ATOM 1769 C CA . TYR A 1 212 ? 11.977 -10.240 1.625 1.00 94.19 212 TYR A CA 1
ATOM 1770 C C . TYR A 1 212 ? 12.922 -9.025 1.648 1.00 94.19 212 TYR A C 1
ATOM 1772 O O . TYR A 1 212 ? 14.064 -9.105 1.188 1.00 94.19 212 TYR A O 1
ATOM 1780 N N . TYR A 1 213 ? 12.463 -7.870 2.142 1.00 93.69 213 TYR A N 1
ATOM 1781 C CA . TYR A 1 213 ? 13.247 -6.628 2.136 1.00 93.69 213 TYR A CA 1
ATOM 1782 C C . TYR A 1 213 ? 14.018 -6.371 3.439 1.00 93.69 213 TYR A C 1
ATOM 1784 O O . TYR A 1 213 ? 14.903 -5.508 3.456 1.00 93.69 213 TYR A O 1
ATOM 1792 N N . GLY A 1 214 ? 13.707 -7.104 4.505 1.00 92.25 214 GLY A N 1
ATOM 1793 C CA . GLY A 1 214 ? 14.255 -7.001 5.857 1.00 92.25 214 GLY A CA 1
ATOM 1794 C C . GLY A 1 214 ? 13.641 -5.888 6.709 1.00 92.25 214 GLY A C 1
ATOM 1795 O O . GLY A 1 214 ? 13.517 -6.042 7.920 1.00 92.25 214 GLY A O 1
ATOM 1796 N N . ASP A 1 215 ? 13.282 -4.752 6.105 1.00 91.50 215 ASP A N 1
ATOM 1797 C CA . ASP A 1 215 ? 12.798 -3.586 6.842 1.00 91.50 215 ASP A CA 1
ATOM 1798 C C . ASP A 1 215 ? 11.784 -2.753 6.033 1.00 91.50 215 ASP A C 1
ATOM 1800 O O . ASP A 1 215 ? 11.803 -2.718 4.796 1.00 91.50 215 ASP A O 1
ATOM 1804 N N . MET A 1 216 ? 10.888 -2.060 6.738 1.00 93.12 216 MET A N 1
ATOM 1805 C CA . MET A 1 216 ? 9.774 -1.309 6.152 1.00 93.12 216 MET A CA 1
ATOM 1806 C C . MET A 1 216 ? 10.177 -0.150 5.228 1.00 93.12 216 MET A C 1
ATOM 1808 O O . MET A 1 216 ? 9.435 0.211 4.306 1.00 93.12 216 MET A O 1
ATOM 1812 N N . ASN A 1 217 ? 11.345 0.455 5.443 1.00 91.81 217 ASN A N 1
ATOM 1813 C CA . ASN A 1 217 ? 11.847 1.532 4.590 1.00 91.81 217 ASN A CA 1
AT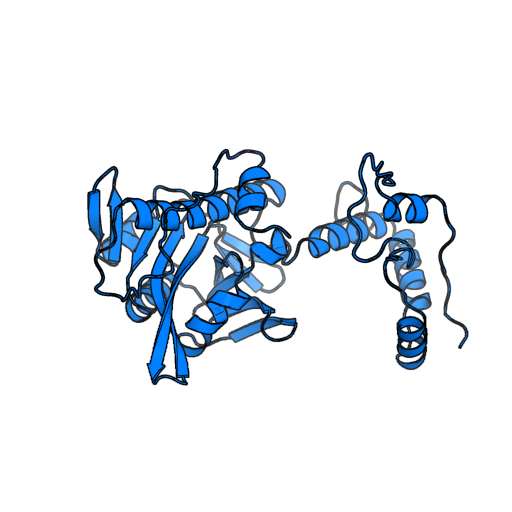OM 1814 C C . ASN A 1 217 ? 12.404 0.989 3.263 1.00 91.81 217 ASN A C 1
ATOM 1816 O O . ASN A 1 217 ? 12.424 1.694 2.249 1.00 91.81 217 ASN A O 1
ATOM 1820 N N . ARG A 1 218 ? 12.846 -0.271 3.238 1.00 92.56 218 ARG A N 1
ATOM 1821 C CA . ARG A 1 218 ? 13.326 -0.924 2.019 1.00 92.56 218 ARG A CA 1
ATOM 1822 C C . ARG A 1 218 ? 12.193 -1.384 1.115 1.00 92.56 218 ARG A C 1
ATOM 1824 O O . ARG A 1 218 ? 12.447 -1.510 -0.083 1.00 92.56 218 ARG A O 1
ATOM 1831 N N . ILE A 1 219 ? 10.966 -1.567 1.588 1.00 95.19 219 ILE A N 1
ATOM 1832 C CA . ILE A 1 219 ? 9.841 -1.901 0.702 1.00 95.19 219 ILE A CA 1
ATOM 1833 C C . ILE A 1 219 ? 9.648 -0.766 -0.334 1.00 95.19 219 ILE A C 1
ATOM 1835 O O . ILE A 1 219 ? 9.525 0.403 0.037 1.00 95.19 219 ILE A O 1
ATOM 1839 N N . PRO A 1 220 ? 9.693 -1.046 -1.652 1.00 94.31 220 PRO A N 1
ATOM 1840 C CA . PRO A 1 220 ? 9.484 -0.017 -2.668 1.00 94.31 220 PRO A CA 1
ATOM 1841 C C . PRO A 1 220 ? 8.035 0.485 -2.666 1.00 94.31 220 PRO A C 1
ATOM 1843 O O . PRO A 1 220 ? 7.134 -0.202 -2.215 1.00 94.31 220 PRO A O 1
ATOM 1846 N N . MET A 1 221 ? 7.788 1.677 -3.218 1.00 94.19 221 MET A N 1
ATOM 1847 C CA . MET A 1 221 ? 6.422 2.227 -3.287 1.00 94.19 221 MET A CA 1
ATOM 1848 C C . MET A 1 221 ? 5.571 1.615 -4.412 1.00 94.19 221 MET A C 1
ATOM 1850 O O . MET A 1 221 ? 4.358 1.776 -4.431 1.00 94.19 221 MET A O 1
ATOM 1854 N N . THR A 1 222 ? 6.203 0.976 -5.401 1.00 94.69 222 THR A N 1
ATOM 1855 C CA . THR A 1 222 ? 5.523 0.439 -6.589 1.00 94.69 222 THR A CA 1
ATOM 1856 C C . THR A 1 222 ? 6.182 -0.858 -7.045 1.00 94.69 222 THR A C 1
ATOM 1858 O O . THR A 1 222 ? 7.387 -1.045 -6.831 1.00 94.69 222 THR A O 1
ATOM 1861 N N . ASN A 1 223 ? 5.434 -1.708 -7.757 1.00 92.44 223 ASN A N 1
ATOM 1862 C CA . ASN A 1 223 ? 5.986 -2.934 -8.336 1.00 92.44 223 ASN A CA 1
ATOM 1863 C C . ASN A 1 223 ? 7.140 -2.641 -9.319 1.00 92.44 223 ASN A C 1
ATOM 1865 O O . ASN A 1 223 ? 8.218 -3.225 -9.238 1.00 92.44 223 ASN A O 1
ATOM 1869 N N . THR A 1 224 ? 6.979 -1.639 -10.193 1.00 89.94 224 THR A N 1
ATOM 1870 C CA . THR A 1 224 ? 8.054 -1.199 -11.109 1.00 89.94 224 THR A CA 1
ATOM 1871 C C . THR A 1 224 ? 9.290 -0.678 -10.369 1.00 89.94 224 THR A C 1
ATOM 1873 O O . THR A 1 224 ? 10.412 -0.795 -10.865 1.00 89.94 224 THR A O 1
ATOM 1876 N N . GLY A 1 225 ? 9.115 -0.147 -9.155 1.00 91.31 225 GLY A N 1
ATOM 1877 C CA . GLY A 1 225 ? 10.202 0.242 -8.266 1.00 91.31 225 GLY A CA 1
ATOM 1878 C C . GLY A 1 225 ? 11.111 -0.929 -7.893 1.00 91.31 225 GLY A C 1
ATOM 1879 O O . GLY A 1 225 ? 12.317 -0.717 -7.754 1.00 91.31 225 GLY A O 1
ATOM 1880 N N . ARG A 1 226 ? 10.571 -2.157 -7.808 1.00 91.88 226 ARG A N 1
ATOM 1881 C CA . ARG A 1 226 ? 11.358 -3.388 -7.614 1.00 91.88 226 ARG A CA 1
ATOM 1882 C C . ARG A 1 226 ? 12.337 -3.586 -8.763 1.00 91.88 226 ARG A C 1
ATOM 1884 O O . ARG A 1 226 ? 13.542 -3.665 -8.540 1.00 91.88 226 ARG A O 1
ATOM 1891 N N . VAL A 1 227 ? 11.819 -3.574 -9.991 1.00 89.62 227 VAL A N 1
ATOM 1892 C CA . VAL A 1 227 ? 12.606 -3.782 -11.215 1.00 89.62 227 VAL A CA 1
ATOM 1893 C C . VAL A 1 227 ? 13.630 -2.665 -11.395 1.00 89.62 227 VAL A C 1
ATOM 1895 O O . VAL A 1 227 ? 14.806 -2.936 -11.620 1.00 89.62 227 VAL A O 1
ATOM 1898 N N . ARG A 1 228 ? 13.228 -1.400 -11.213 1.00 89.56 228 ARG A N 1
ATOM 1899 C CA . ARG A 1 228 ? 14.146 -0.252 -11.306 1.00 89.56 228 ARG A CA 1
ATOM 1900 C C . ARG A 1 228 ? 15.286 -0.356 -10.302 1.00 89.56 228 ARG A C 1
ATOM 1902 O O . ARG A 1 228 ? 16.426 -0.074 -10.660 1.00 89.56 228 ARG A O 1
ATOM 1909 N N . ARG A 1 229 ? 15.000 -0.760 -9.060 1.00 88.69 229 ARG A N 1
ATOM 1910 C CA . ARG A 1 229 ? 16.034 -0.971 -8.043 1.00 88.69 229 ARG A CA 1
ATOM 1911 C C . ARG A 1 229 ? 16.958 -2.119 -8.434 1.00 88.69 229 ARG A C 1
ATOM 1913 O O . ARG A 1 229 ? 18.165 -1.920 -8.432 1.00 88.69 229 ARG A O 1
ATOM 1920 N N . PHE A 1 230 ? 16.400 -3.258 -8.835 1.00 89.62 230 PHE A N 1
ATOM 1921 C CA . PHE A 1 230 ? 17.170 -4.415 -9.287 1.00 89.62 230 PHE A CA 1
ATOM 1922 C C . PHE A 1 230 ? 18.138 -4.052 -10.422 1.00 89.62 230 PHE A C 1
ATOM 1924 O O . PHE A 1 230 ? 19.341 -4.280 -10.304 1.00 89.62 230 PHE A O 1
ATOM 1931 N N . VAL A 1 231 ? 17.638 -3.415 -11.486 1.00 87.38 231 VAL A N 1
ATOM 1932 C CA . VAL A 1 231 ? 18.459 -2.981 -12.628 1.00 87.38 231 VAL A CA 1
ATOM 1933 C C . VAL A 1 231 ? 19.522 -1.988 -12.174 1.00 87.38 231 VAL A C 1
ATOM 1935 O O . VAL A 1 231 ? 20.702 -2.168 -12.464 1.00 87.38 231 VAL A O 1
ATOM 1938 N N . ARG A 1 232 ? 19.134 -0.967 -11.402 1.00 86.00 232 ARG A N 1
ATOM 1939 C CA . ARG A 1 232 ? 20.062 0.035 -10.868 1.00 86.00 232 ARG A CA 1
ATOM 1940 C C . ARG A 1 232 ? 21.200 -0.613 -10.083 1.00 86.00 232 ARG A C 1
ATOM 1942 O O . ARG A 1 232 ? 22.357 -0.238 -10.273 1.00 86.00 232 ARG A O 1
ATOM 1949 N N . ASP A 1 233 ? 20.883 -1.576 -9.228 1.00 84.31 233 ASP A N 1
ATOM 1950 C CA . ASP A 1 233 ? 21.871 -2.209 -8.368 1.00 84.31 233 ASP A CA 1
ATOM 1951 C C . ASP A 1 233 ? 22.819 -3.108 -9.177 1.00 84.31 233 ASP A C 1
ATOM 1953 O O . ASP A 1 233 ? 24.035 -3.050 -8.979 1.00 84.31 233 ASP A O 1
ATOM 1957 N N . ARG A 1 234 ? 22.301 -3.832 -10.180 1.00 83.62 234 ARG A N 1
ATOM 1958 C CA . ARG A 1 234 ? 23.111 -4.615 -11.132 1.00 83.62 234 ARG A CA 1
ATOM 1959 C C . ARG A 1 234 ? 24.000 -3.739 -12.020 1.00 83.62 234 ARG A C 1
ATOM 1961 O O . ARG A 1 234 ? 25.130 -4.131 -12.332 1.00 83.62 234 ARG A O 1
ATOM 1968 N N . CYS A 1 235 ? 23.539 -2.550 -12.400 1.00 82.12 235 CYS A N 1
ATOM 1969 C CA . CYS A 1 235 ? 24.292 -1.625 -13.247 1.00 82.12 235 CYS A CA 1
ATOM 1970 C C . CYS A 1 235 ? 25.373 -0.855 -12.471 1.00 82.12 235 CYS A C 1
ATOM 1972 O O . CYS A 1 235 ? 26.499 -0.731 -12.955 1.00 82.12 235 CYS A O 1
ATOM 1974 N N . TYR A 1 236 ? 25.088 -0.376 -11.256 1.00 79.94 236 TYR A N 1
ATOM 1975 C CA . TYR A 1 236 ? 26.020 0.477 -10.505 1.00 79.94 236 TYR A CA 1
ATOM 1976 C C . TYR A 1 236 ? 26.918 -0.268 -9.504 1.00 79.94 236 TYR A C 1
ATOM 1978 O O . TYR A 1 236 ? 28.061 0.156 -9.289 1.00 79.94 236 TYR A O 1
ATOM 1986 N N . TYR A 1 237 ? 26.461 -1.371 -8.905 1.00 74.62 237 TYR A N 1
ATOM 1987 C CA . TYR A 1 237 ? 27.147 -2.035 -7.784 1.00 74.62 237 TYR A CA 1
ATOM 1988 C C . TYR A 1 237 ? 27.666 -3.441 -8.158 1.00 74.62 237 TYR A C 1
ATOM 1990 O O . TYR A 1 237 ? 27.504 -3.895 -9.297 1.00 74.62 237 TYR A O 1
ATOM 1998 N N . THR A 1 238 ? 28.409 -4.083 -7.246 1.00 63.91 238 THR A N 1
ATOM 1999 C CA . THR A 1 238 ? 28.745 -5.522 -7.305 1.00 63.91 238 THR A CA 1
ATOM 2000 C C . THR A 1 238 ? 27.730 -6.322 -6.490 1.00 63.91 238 THR A C 1
ATOM 2002 O O . THR A 1 238 ? 27.143 -5.798 -5.550 1.00 63.91 238 THR A O 1
ATOM 2005 N N . ASN A 1 239 ? 27.556 -7.604 -6.829 1.00 56.88 239 ASN A N 1
ATOM 2006 C CA . ASN A 1 239 ? 26.494 -8.472 -6.299 1.00 56.88 239 ASN A CA 1
ATOM 2007 C C . ASN A 1 239 ? 26.415 -8.579 -4.763 1.00 56.88 239 ASN A C 1
ATOM 2009 O O . ASN A 1 239 ? 25.360 -8.944 -4.261 1.00 56.88 239 ASN A O 1
ATOM 2013 N N . ASN A 1 240 ? 27.481 -8.250 -4.022 1.00 53.53 240 ASN A N 1
ATOM 2014 C CA . ASN A 1 240 ? 27.567 -8.572 -2.594 1.00 53.53 240 ASN A CA 1
ATOM 2015 C C . ASN A 1 240 ? 27.540 -7.356 -1.657 1.00 53.53 240 ASN A C 1
ATOM 2017 O O . ASN A 1 240 ? 27.510 -7.562 -0.454 1.00 53.53 240 ASN A O 1
ATOM 2021 N N . ASN A 1 241 ? 27.600 -6.111 -2.156 1.00 55.47 241 ASN A N 1
ATOM 2022 C CA . ASN A 1 241 ? 27.537 -4.894 -1.330 1.00 55.47 241 ASN A CA 1
ATOM 2023 C C . ASN A 1 241 ? 27.234 -3.650 -2.188 1.00 55.47 241 ASN A C 1
ATOM 2025 O O . ASN A 1 241 ? 27.736 -3.538 -3.304 1.00 55.47 241 ASN A O 1
ATOM 2029 N N . HIS A 1 242 ? 26.562 -2.630 -1.630 1.00 60.25 242 HIS A N 1
ATOM 2030 C CA . HIS A 1 242 ? 26.425 -1.285 -2.240 1.00 60.25 242 HIS A CA 1
ATOM 2031 C C . HIS A 1 242 ? 27.764 -0.516 -2.374 1.00 60.25 242 HIS A C 1
ATOM 2033 O O . HIS A 1 242 ? 27.795 0.697 -2.596 1.00 60.25 242 HIS A O 1
ATOM 2039 N N . LYS A 1 243 ? 28.904 -1.205 -2.249 1.00 58.53 243 LYS A N 1
ATOM 2040 C CA . LYS A 1 243 ? 30.217 -0.663 -2.586 1.00 58.53 243 LYS A CA 1
ATOM 2041 C C . LYS A 1 243 ? 30.314 -0.560 -4.109 1.00 58.53 243 LYS A C 1
ATOM 2043 O O . LYS A 1 243 ? 29.880 -1.442 -4.847 1.00 58.53 243 LYS A O 1
ATOM 2048 N N . LYS A 1 244 ? 30.869 0.551 -4.599 1.00 57.56 244 LYS A N 1
ATOM 2049 C CA . LYS A 1 244 ? 31.088 0.748 -6.037 1.00 57.56 244 LYS A CA 1
ATOM 2050 C C . LYS A 1 244 ? 31.981 -0.384 -6.546 1.00 57.56 244 LYS A C 1
ATOM 2052 O O . LYS A 1 244 ? 33.111 -0.513 -6.093 1.00 57.56 244 LYS A O 1
ATOM 2057 N N . SER A 1 245 ? 31.463 -1.170 -7.486 1.00 55.16 245 SER A N 1
ATOM 2058 C CA . SER A 1 245 ? 32.158 -2.324 -8.078 1.00 55.16 245 SER A CA 1
ATOM 2059 C C . SER A 1 245 ? 33.538 -1.971 -8.639 1.00 55.16 245 SER A C 1
ATOM 2061 O O . SER A 1 245 ? 34.512 -2.682 -8.434 1.00 55.16 245 SER A O 1
ATOM 2063 N N . SER A 1 246 ? 33.612 -0.826 -9.313 1.00 65.88 246 SER A N 1
ATOM 2064 C CA . SER A 1 246 ? 34.813 -0.046 -9.589 1.00 65.88 246 SER A CA 1
ATOM 2065 C C . SER A 1 246 ? 34.377 1.397 -9.857 1.00 65.88 246 SER A C 1
ATOM 2067 O O . SER A 1 246 ? 33.259 1.635 -10.332 1.00 65.88 246 SER A O 1
ATOM 2069 N N . ARG A 1 247 ? 35.245 2.387 -9.599 1.00 65.12 247 ARG A N 1
ATOM 2070 C CA . ARG A 1 247 ? 34.979 3.790 -9.986 1.00 65.12 247 ARG A CA 1
ATOM 2071 C C . ARG A 1 247 ? 34.633 3.892 -11.482 1.00 65.12 247 ARG A C 1
ATOM 2073 O O . ARG A 1 247 ? 33.760 4.674 -11.847 1.00 65.12 247 ARG A O 1
ATOM 2080 N N . GLY A 1 248 ? 35.240 3.037 -12.310 1.00 78.81 248 GLY A N 1
ATOM 2081 C CA . GLY A 1 248 ? 35.020 2.968 -13.754 1.00 78.81 248 GLY A CA 1
ATOM 2082 C C . GLY A 1 248 ? 33.623 2.498 -14.173 1.00 78.81 248 GLY A C 1
ATOM 2083 O O . GLY A 1 248 ? 33.016 3.155 -15.012 1.00 78.81 248 GLY A O 1
ATOM 2084 N N . LYS A 1 249 ? 33.074 1.411 -13.599 1.00 80.25 249 LYS A N 1
ATOM 2085 C CA . LYS A 1 249 ? 31.734 0.903 -13.984 1.00 80.25 249 LYS A CA 1
ATOM 2086 C C . LYS A 1 249 ? 30.653 1.951 -13.724 1.00 80.25 249 LYS A C 1
ATOM 2088 O O . LYS A 1 249 ? 29.877 2.276 -14.617 1.00 80.25 249 LYS A O 1
ATOM 2093 N N . TYR A 1 250 ? 30.668 2.525 -12.520 1.00 82.62 250 TYR A N 1
ATOM 2094 C CA . TYR A 1 250 ? 29.728 3.570 -12.128 1.00 82.62 250 TYR A CA 1
ATOM 2095 C C . TYR A 1 250 ? 29.810 4.787 -13.060 1.00 82.62 250 TYR A C 1
ATOM 2097 O O . TYR A 1 250 ? 28.787 5.256 -13.551 1.00 82.62 250 TYR A O 1
ATOM 2105 N N . GLN A 1 251 ? 31.025 5.279 -13.334 1.00 84.69 251 GLN A N 1
ATOM 2106 C CA . GLN A 1 251 ? 31.224 6.436 -14.209 1.00 84.69 251 GLN A CA 1
ATOM 2107 C C . GLN A 1 251 ? 30.785 6.172 -15.650 1.00 84.69 251 GLN A C 1
ATOM 2109 O O . GLN A 1 251 ? 30.132 7.028 -16.234 1.00 84.69 251 GLN A O 1
ATOM 2114 N N . ARG A 1 252 ? 31.105 5.003 -16.221 1.00 86.56 252 ARG A N 1
ATOM 2115 C CA . ARG A 1 252 ? 30.694 4.657 -17.591 1.00 86.56 252 ARG A CA 1
ATOM 2116 C C . ARG A 1 252 ? 29.178 4.609 -17.732 1.00 86.56 252 ARG A C 1
ATOM 2118 O O . ARG A 1 252 ? 28.647 5.197 -18.662 1.00 86.56 252 ARG A O 1
ATOM 2125 N N . TYR A 1 253 ? 28.489 3.968 -16.788 1.00 87.12 253 TYR A N 1
ATOM 2126 C CA . TYR A 1 253 ? 27.030 3.889 -16.839 1.00 87.12 253 TYR A CA 1
ATOM 2127 C C . TYR A 1 253 ? 26.378 5.267 -16.655 1.00 87.12 253 TYR A C 1
ATOM 2129 O O . TYR A 1 253 ? 25.401 5.582 -17.320 1.00 87.12 253 TYR A O 1
ATOM 2137 N N . ARG A 1 254 ? 26.942 6.124 -15.791 1.00 87.44 254 ARG A N 1
ATOM 2138 C CA . ARG A 1 254 ? 26.489 7.515 -15.640 1.00 87.44 254 ARG A CA 1
ATOM 2139 C C . ARG A 1 254 ? 26.638 8.326 -16.926 1.00 87.44 254 ARG A C 1
ATOM 2141 O O . ARG A 1 254 ? 25.676 8.984 -17.296 1.00 87.44 254 ARG A O 1
ATOM 2148 N N . ARG A 1 255 ? 27.783 8.227 -17.611 1.00 89.44 255 ARG A N 1
ATOM 2149 C CA . ARG A 1 255 ? 27.986 8.884 -18.913 1.00 89.44 255 ARG A CA 1
ATOM 2150 C C . ARG A 1 255 ? 26.986 8.390 -19.952 1.00 89.44 255 ARG A C 1
ATOM 2152 O O . ARG A 1 255 ? 26.340 9.204 -20.582 1.00 89.44 255 ARG A O 1
ATOM 2159 N N . LEU A 1 256 ? 26.776 7.075 -20.041 1.00 90.19 256 LEU A N 1
ATOM 2160 C CA . LEU A 1 256 ? 25.772 6.503 -20.941 1.00 90.19 256 LEU A CA 1
ATOM 2161 C C . LEU A 1 256 ? 24.365 7.061 -20.663 1.00 90.19 256 LEU A C 1
ATOM 2163 O O . LEU A 1 256 ? 23.650 7.421 -21.588 1.00 90.19 256 LEU A O 1
ATOM 2167 N N . MET A 1 257 ? 23.963 7.162 -19.392 1.00 89.88 257 MET A N 1
ATOM 2168 C CA . MET A 1 257 ? 22.675 7.764 -19.023 1.00 89.88 257 MET A CA 1
ATOM 2169 C C . MET A 1 257 ? 22.599 9.249 -19.397 1.00 89.88 257 MET A C 1
ATOM 2171 O O . MET A 1 257 ? 21.541 9.714 -19.807 1.00 89.88 257 MET A O 1
ATOM 2175 N N . GLU A 1 258 ? 23.694 9.991 -19.238 1.00 90.44 258 GLU A N 1
ATOM 2176 C CA . GLU A 1 258 ? 23.789 11.400 -19.633 1.00 90.44 258 GLU A CA 1
ATOM 2177 C C . GLU A 1 258 ? 23.666 11.547 -21.158 1.00 90.44 258 GLU A C 1
ATOM 2179 O O . GLU A 1 258 ? 22.864 12.358 -21.615 1.00 90.44 258 GLU A O 1
ATOM 2184 N N . ASP A 1 259 ? 24.343 10.697 -21.935 1.00 90.50 259 ASP A N 1
ATOM 2185 C CA . ASP A 1 259 ? 24.246 10.665 -23.400 1.00 90.50 259 ASP A CA 1
ATOM 2186 C C . ASP A 1 259 ? 22.827 10.319 -23.881 1.00 90.50 259 ASP A C 1
ATOM 2188 O O . ASP A 1 259 ? 22.361 10.860 -24.883 1.00 90.50 259 ASP A O 1
ATOM 2192 N N . LEU A 1 260 ? 22.117 9.454 -23.149 1.00 92.00 260 LEU A N 1
ATOM 2193 C CA . LEU A 1 260 ? 20.736 9.048 -23.433 1.00 92.00 260 LEU A CA 1
ATOM 2194 C C . LEU A 1 260 ? 19.674 9.989 -22.839 1.00 92.00 260 LEU A C 1
ATOM 2196 O O . LEU A 1 260 ? 18.477 9.773 -23.040 1.00 92.00 260 LEU A O 1
ATOM 2200 N N . THR A 1 261 ? 20.072 11.019 -22.089 1.00 92.06 261 THR A N 1
ATOM 2201 C CA . THR A 1 261 ? 19.118 11.958 -21.493 1.00 92.06 261 THR A CA 1
ATOM 2202 C C . THR A 1 261 ? 18.529 12.855 -22.578 1.00 92.06 261 THR A C 1
ATOM 2204 O O . THR A 1 261 ? 19.231 13.605 -23.254 1.00 92.06 261 THR A O 1
ATOM 2207 N N . LEU A 1 262 ? 17.210 12.777 -22.736 1.00 92.25 262 LEU A N 1
ATOM 2208 C CA . LEU A 1 262 ? 16.483 13.491 -23.779 1.00 92.25 262 LEU A CA 1
ATOM 2209 C C . LEU A 1 262 ? 16.309 14.970 -23.423 1.00 92.25 262 LEU A C 1
ATOM 2211 O O . LEU A 1 262 ? 15.986 15.306 -22.282 1.00 92.25 262 LEU A O 1
ATOM 2215 N N . THR A 1 263 ? 16.445 15.849 -24.418 1.00 92.25 263 THR A N 1
ATOM 2216 C CA . THR A 1 263 ? 15.964 17.232 -24.289 1.00 92.25 263 THR A CA 1
ATOM 2217 C C . THR A 1 263 ? 14.434 17.262 -24.392 1.00 92.25 263 THR A C 1
ATOM 2219 O O . THR A 1 263 ? 13.838 16.328 -24.945 1.00 92.25 263 THR A O 1
ATOM 2222 N N . PRO A 1 264 ? 13.761 18.314 -23.893 1.00 94.19 264 PRO A N 1
ATOM 2223 C CA . PRO A 1 264 ? 12.307 18.431 -23.992 1.00 94.19 264 PRO A CA 1
ATOM 2224 C C . PRO A 1 264 ? 11.768 18.333 -25.428 1.00 94.19 264 PRO A C 1
ATOM 2226 O O . PRO A 1 264 ? 10.693 17.772 -25.645 1.00 94.19 264 PRO A O 1
ATOM 2229 N N . GLU A 1 265 ? 12.501 18.852 -26.415 1.00 92.81 265 GLU A N 1
ATOM 2230 C CA . GLU A 1 265 ? 12.122 18.809 -27.831 1.00 92.81 265 GLU A CA 1
ATOM 2231 C C . GLU A 1 265 ? 12.193 17.381 -28.376 1.00 92.81 265 GLU A C 1
ATOM 2233 O O . GLU A 1 265 ? 11.204 16.870 -28.908 1.00 92.81 265 GLU A O 1
ATOM 2238 N N . VAL A 1 266 ? 13.331 16.707 -28.169 1.00 93.00 266 VAL A N 1
ATOM 2239 C CA . VAL A 1 266 ? 13.534 15.315 -28.592 1.00 93.00 266 VAL A CA 1
ATOM 2240 C C . VAL A 1 266 ? 12.525 14.396 -27.909 1.00 93.00 266 VAL A C 1
ATOM 2242 O O . VAL A 1 266 ? 11.941 13.532 -28.558 1.00 93.00 266 VAL A O 1
ATOM 2245 N N . TYR A 1 267 ? 12.255 14.601 -26.617 1.00 94.06 267 TYR A N 1
ATOM 2246 C CA . TYR A 1 267 ? 11.250 13.827 -25.891 1.00 94.06 267 TYR A CA 1
ATOM 2247 C C . TYR A 1 267 ? 9.877 13.903 -26.568 1.00 94.06 267 TYR A C 1
ATOM 2249 O O . TYR A 1 267 ? 9.259 12.869 -26.812 1.00 94.06 267 TYR A O 1
ATOM 2257 N N . LYS A 1 268 ? 9.419 15.101 -26.956 1.00 94.44 268 LYS A N 1
ATOM 2258 C CA . LYS A 1 268 ? 8.148 15.263 -27.683 1.00 94.44 268 LYS A CA 1
ATOM 2259 C C . LYS A 1 268 ? 8.159 14.543 -29.034 1.00 94.44 268 LYS A C 1
ATOM 2261 O O . LYS A 1 268 ? 7.138 13.987 -29.430 1.00 94.44 268 LYS A O 1
ATOM 2266 N N . MET A 1 269 ? 9.285 14.539 -29.750 1.00 93.62 269 MET A N 1
ATOM 2267 C CA . MET A 1 269 ? 9.419 13.799 -31.012 1.00 93.62 269 MET A CA 1
ATOM 2268 C C . MET A 1 269 ? 9.303 12.290 -30.793 1.00 93.62 269 MET A C 1
ATOM 2270 O O . MET A 1 269 ? 8.507 11.642 -31.468 1.00 93.62 269 MET A O 1
ATOM 2274 N N . LEU A 1 270 ? 10.028 11.751 -29.813 1.00 92.44 270 LEU A N 1
ATOM 2275 C CA . LEU A 1 270 ? 10.011 10.324 -29.500 1.00 92.44 270 LEU A CA 1
ATOM 2276 C C . LEU A 1 270 ? 8.650 9.863 -28.973 1.00 92.44 270 LEU A C 1
ATOM 2278 O O . LEU A 1 270 ? 8.183 8.805 -29.376 1.00 92.44 270 LEU A O 1
ATOM 2282 N N . VAL A 1 271 ? 7.967 10.668 -28.152 1.00 93.31 271 VAL A N 1
ATOM 2283 C CA . VAL A 1 271 ? 6.596 10.370 -27.699 1.00 93.31 271 VAL A CA 1
ATOM 2284 C C . VAL A 1 271 ? 5.618 10.300 -28.874 1.00 93.31 271 VAL A C 1
ATOM 2286 O O . VAL A 1 271 ? 4.731 9.456 -28.858 1.00 93.31 271 VAL A O 1
ATOM 2289 N N . ARG A 1 272 ? 5.783 11.132 -29.914 1.00 93.19 272 ARG A N 1
ATOM 2290 C CA . ARG A 1 272 ? 4.955 11.044 -31.133 1.00 93.19 272 ARG A CA 1
ATOM 2291 C C . ARG A 1 272 ? 5.243 9.794 -31.966 1.00 93.19 272 ARG A C 1
ATOM 2293 O O . ARG A 1 272 ? 4.336 9.298 -32.619 1.00 93.19 272 ARG A O 1
ATOM 2300 N N . ALA A 1 273 ? 6.488 9.321 -31.972 1.00 93.12 273 ALA A N 1
ATOM 2301 C CA . ALA A 1 273 ? 6.883 8.102 -32.679 1.00 93.12 273 ALA A CA 1
ATOM 2302 C C . ALA A 1 273 ? 6.573 6.820 -31.884 1.00 93.12 273 ALA A C 1
ATOM 2304 O O . ALA A 1 273 ? 6.558 5.729 -32.451 1.00 93.12 273 ALA A O 1
ATOM 2305 N N . PHE A 1 274 ? 6.356 6.936 -30.572 1.00 92.94 274 PHE A N 1
ATOM 2306 C CA . PHE A 1 274 ? 6.087 5.807 -29.695 1.00 92.94 274 PHE A CA 1
ATOM 2307 C C . PHE A 1 274 ? 4.726 5.179 -30.005 1.00 92.94 274 PHE A C 1
ATOM 2309 O O . PHE A 1 274 ? 3.694 5.846 -29.973 1.00 92.94 274 PHE A O 1
ATOM 2316 N N . MET A 1 275 ? 4.733 3.869 -30.241 1.00 91.25 275 MET A N 1
ATOM 2317 C CA . MET A 1 275 ? 3.540 3.057 -30.464 1.00 91.25 275 MET A CA 1
ATOM 2318 C C . MET A 1 275 ? 3.463 1.952 -29.407 1.00 91.25 275 MET A C 1
ATOM 2320 O O . MET A 1 275 ? 4.483 1.418 -28.972 1.00 91.25 275 MET A O 1
ATOM 2324 N N . GLY A 1 276 ? 2.240 1.623 -28.985 1.00 88.50 276 GLY A N 1
ATOM 2325 C CA . GLY A 1 276 ? 1.975 0.511 -28.072 1.00 88.50 276 GLY A CA 1
ATOM 2326 C C . GLY A 1 276 ? 2.017 -0.856 -28.763 1.00 88.50 276 GLY A C 1
ATOM 2327 O O . GLY A 1 276 ? 2.494 -0.996 -29.887 1.00 88.50 276 GLY A O 1
ATOM 2328 N N . GLY A 1 277 ? 1.488 -1.879 -28.090 1.00 88.25 277 GLY A N 1
ATOM 2329 C CA . GLY A 1 277 ? 1.318 -3.203 -28.691 1.00 88.25 277 GLY A CA 1
ATOM 2330 C C . GLY A 1 277 ? 0.384 -3.163 -29.905 1.00 88.25 277 GLY A C 1
ATOM 2331 O O . GLY A 1 277 ? -0.633 -2.468 -29.897 1.00 88.25 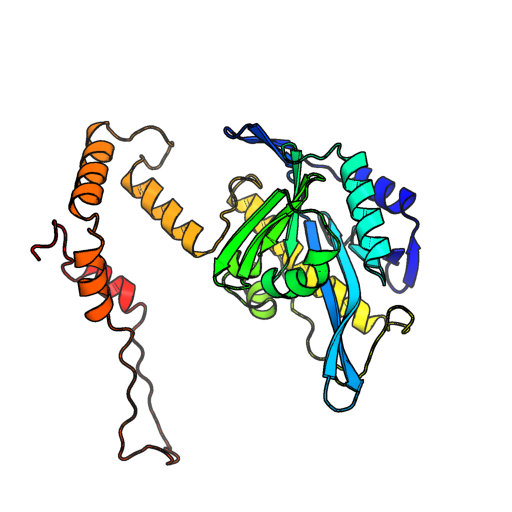277 GLY A O 1
ATOM 2332 N N . PHE A 1 278 ? 0.720 -3.921 -30.948 1.00 90.31 278 PHE A N 1
ATOM 2333 C CA . PHE A 1 278 ? -0.117 -4.030 -32.139 1.00 90.31 278 PHE A CA 1
ATOM 2334 C C . PHE A 1 278 ? -1.380 -4.838 -31.819 1.00 90.31 278 PHE A C 1
ATOM 2336 O O . PHE A 1 278 ? -1.306 -6.031 -31.541 1.00 90.31 278 PHE A O 1
ATOM 2343 N N . THR A 1 279 ? -2.538 -4.180 -31.852 1.00 91.12 279 THR A N 1
ATOM 2344 C CA . THR A 1 279 ? -3.849 -4.818 -31.673 1.00 91.12 279 THR A CA 1
ATOM 2345 C C . THR A 1 279 ? -4.680 -4.566 -32.921 1.00 91.12 279 THR A C 1
ATOM 2347 O O . THR A 1 279 ? -4.860 -3.416 -33.322 1.00 91.12 279 THR A O 1
ATOM 2350 N N . HIS A 1 280 ? -5.183 -5.628 -33.545 1.00 92.44 280 HIS A N 1
ATOM 2351 C CA . HIS A 1 280 ? -5.980 -5.529 -34.762 1.00 92.44 280 HIS A CA 1
ATOM 2352 C C . HIS A 1 280 ? -7.063 -6.607 -34.789 1.00 92.44 280 HIS A C 1
ATOM 2354 O O . HIS A 1 280 ? -6.857 -7.714 -34.298 1.00 92.44 280 HIS A O 1
ATOM 2360 N N . ALA A 1 281 ? -8.202 -6.283 -35.397 1.00 93.25 281 ALA A N 1
ATOM 2361 C CA . ALA A 1 281 ? -9.263 -7.233 -35.693 1.00 93.25 281 ALA A CA 1
ATOM 2362 C C . ALA A 1 281 ? -9.473 -7.263 -37.206 1.00 93.25 281 ALA A C 1
ATOM 2364 O O . ALA A 1 281 ? -9.637 -6.220 -37.837 1.00 93.25 281 ALA A O 1
ATOM 2365 N N . ASN A 1 282 ? -9.470 -8.458 -37.790 1.00 93.50 282 ASN A N 1
ATOM 2366 C CA . ASN A 1 282 ? -9.711 -8.615 -39.217 1.00 93.50 282 ASN A CA 1
ATOM 2367 C C . ASN A 1 282 ? -11.164 -8.231 -39.540 1.00 93.50 282 ASN A C 1
ATOM 2369 O O . ASN A 1 282 ? -12.101 -8.869 -39.054 1.00 93.50 282 ASN A O 1
ATOM 2373 N N . ALA A 1 283 ? -11.338 -7.209 -40.383 1.00 95.00 283 ALA A N 1
ATOM 2374 C CA . ALA A 1 283 ? -12.634 -6.620 -40.724 1.00 95.00 283 ALA A CA 1
ATOM 2375 C C . ALA A 1 283 ? -13.665 -7.637 -41.246 1.00 95.00 283 ALA A C 1
ATOM 2377 O O . ALA A 1 283 ? -14.859 -7.466 -41.018 1.00 95.00 283 ALA A O 1
ATOM 2378 N N . ASN A 1 284 ? -13.223 -8.728 -41.881 1.00 95.56 284 ASN A N 1
ATOM 2379 C CA . ASN A 1 284 ? -14.118 -9.763 -42.408 1.00 95.56 284 ASN A CA 1
ATOM 2380 C C . ASN A 1 284 ? -14.822 -10.585 -41.317 1.00 95.56 284 ASN A C 1
ATOM 2382 O O . ASN A 1 284 ? -15.832 -11.240 -41.601 1.00 95.56 284 ASN A O 1
ATOM 2386 N N . TYR A 1 285 ? -14.294 -10.562 -40.092 1.00 94.44 285 TYR A N 1
ATOM 2387 C CA . TYR A 1 285 ? -14.749 -11.386 -38.972 1.00 94.44 285 TYR A CA 1
ATOM 2388 C C . TYR A 1 285 ? -15.316 -10.578 -37.799 1.00 94.44 285 TYR A C 1
ATOM 2390 O O . TYR A 1 285 ? -15.848 -11.160 -36.857 1.00 94.44 285 TYR A O 1
ATOM 2398 N N . VAL A 1 286 ? -15.252 -9.244 -37.850 1.00 94.75 286 VAL A N 1
ATOM 2399 C CA . VAL A 1 286 ? -15.834 -8.385 -36.809 1.00 94.75 286 VAL A CA 1
ATOM 2400 C C . VAL A 1 286 ? -17.345 -8.624 -36.717 1.00 94.75 286 VAL A C 1
ATOM 2402 O O . VAL A 1 286 ? -18.050 -8.599 -37.724 1.00 94.75 286 VAL A O 1
ATOM 2405 N N . GLY A 1 287 ? -17.841 -8.860 -35.498 1.00 94.81 287 GLY A N 1
ATOM 2406 C CA . GLY A 1 287 ? -19.264 -9.090 -35.220 1.00 94.81 287 GLY A CA 1
ATOM 2407 C C . GLY A 1 287 ? -19.778 -10.488 -35.578 1.00 94.81 287 GLY A C 1
ATOM 2408 O O . GLY A 1 287 ? -20.979 -10.726 -35.477 1.00 94.81 287 GLY A O 1
ATOM 2409 N N . LYS A 1 288 ? -18.900 -11.411 -35.989 1.00 95.38 288 LYS A N 1
ATOM 2410 C CA . LYS A 1 288 ? -19.262 -12.800 -36.296 1.00 95.38 288 LYS A CA 1
ATOM 2411 C C . LYS A 1 288 ? -18.825 -13.737 -35.173 1.00 95.38 288 LYS A C 1
ATOM 2413 O O . LYS A 1 288 ? -17.786 -13.523 -34.553 1.00 95.38 288 LYS A O 1
ATOM 2418 N N . VAL A 1 289 ? -19.604 -14.793 -34.948 1.00 95.38 289 VAL A N 1
ATOM 2419 C CA . VAL A 1 289 ? -19.177 -15.931 -34.126 1.00 95.38 289 VAL A CA 1
ATOM 2420 C C . VAL A 1 289 ? -18.229 -16.775 -34.970 1.00 95.38 289 VAL A C 1
ATOM 2422 O O . VAL A 1 289 ? -18.554 -17.123 -36.105 1.00 95.38 289 VAL A O 1
ATOM 2425 N N . LEU A 1 290 ? -17.044 -17.046 -34.432 1.00 94.88 290 LEU A N 1
ATOM 2426 C CA . LEU A 1 290 ? -16.066 -17.942 -35.035 1.00 94.88 290 LEU A CA 1
ATOM 2427 C C . LEU A 1 290 ? -16.006 -19.211 -34.192 1.00 94.88 290 LEU A C 1
ATOM 2429 O O . LEU A 1 290 ? -15.821 -19.135 -32.977 1.00 94.88 290 LEU A O 1
ATOM 2433 N N . GLU A 1 291 ? -16.158 -20.354 -34.844 1.00 95.31 291 GLU A N 1
ATOM 2434 C CA . GLU A 1 291 ? -16.026 -21.679 -34.239 1.00 95.31 291 GLU A CA 1
ATOM 2435 C C . GLU A 1 291 ? -14.634 -22.248 -34.574 1.00 95.31 291 GLU A C 1
ATOM 2437 O O . GLU A 1 291 ? -13.988 -21.791 -35.520 1.00 95.31 291 GLU A O 1
ATOM 2442 N N . ASP A 1 292 ? -14.140 -23.190 -33.765 1.00 95.25 292 ASP A N 1
ATOM 2443 C CA . ASP A 1 292 ? -12.858 -23.891 -33.970 1.00 95.25 292 ASP A CA 1
ATOM 2444 C C . ASP A 1 292 ? -11.612 -22.989 -34.122 1.00 95.25 292 ASP A C 1
ATOM 2446 O O . ASP A 1 292 ? -10.717 -23.225 -34.939 1.00 95.25 292 ASP A O 1
ATOM 2450 N N . VAL A 1 293 ? -11.520 -21.934 -33.309 1.00 93.62 293 VAL A N 1
ATOM 2451 C CA . VAL A 1 293 ? -10.388 -20.993 -33.341 1.00 93.62 293 VAL A CA 1
ATOM 2452 C C . VAL A 1 293 ? -9.155 -21.506 -32.590 1.00 93.62 293 VAL A C 1
ATOM 2454 O O . VAL A 1 293 ? -9.250 -22.140 -31.541 1.00 93.62 293 VAL A O 1
ATOM 2457 N N . THR A 1 294 ? -7.968 -21.159 -33.099 1.00 93.94 294 THR A N 1
ATOM 2458 C CA . THR A 1 294 ? -6.676 -21.377 -32.425 1.00 93.94 294 THR A CA 1
ATOM 2459 C C . THR A 1 294 ? -6.067 -20.042 -32.005 1.00 93.94 294 THR A C 1
ATOM 2461 O O . THR A 1 294 ? -6.142 -19.061 -32.744 1.00 93.94 294 THR A O 1
ATOM 2464 N N . SER A 1 295 ? -5.426 -20.014 -30.835 1.00 93.00 295 SER A N 1
ATOM 2465 C CA . SER A 1 295 ? -4.667 -18.864 -30.339 1.00 93.00 295 SER A CA 1
ATOM 2466 C C . SER A 1 295 ? -3.182 -19.204 -30.266 1.00 93.00 295 SER A C 1
ATOM 2468 O O . SER A 1 295 ? -2.811 -20.253 -29.744 1.00 93.00 295 SER A O 1
ATOM 2470 N N . ILE A 1 296 ? -2.337 -18.302 -30.762 1.00 93.00 296 ILE A N 1
ATOM 2471 C CA . ILE A 1 296 ? -0.877 -18.393 -30.670 1.00 93.00 296 ILE A CA 1
ATOM 2472 C C . ILE A 1 296 ? -0.402 -17.172 -29.889 1.00 93.00 296 ILE A C 1
ATOM 2474 O O . ILE A 1 296 ? -0.720 -16.046 -30.267 1.00 93.00 296 ILE A O 1
ATOM 2478 N N . ASP A 1 297 ? 0.354 -17.398 -28.817 1.00 92.00 297 ASP A N 1
ATOM 2479 C CA . ASP A 1 297 ? 0.930 -16.335 -27.994 1.00 92.00 297 ASP A CA 1
ATOM 2480 C C . ASP A 1 297 ? 2.451 -16.503 -27.875 1.00 92.00 297 ASP A C 1
ATOM 2482 O O . ASP A 1 297 ? 2.965 -17.616 -27.732 1.00 92.00 297 ASP A O 1
ATOM 2486 N N . PHE A 1 298 ? 3.181 -15.389 -27.950 1.00 87.31 298 PHE A N 1
ATOM 2487 C CA . PHE A 1 298 ? 4.635 -15.373 -27.828 1.00 87.31 298 PHE A CA 1
ATOM 2488 C C . PHE A 1 298 ? 5.031 -15.154 -26.369 1.00 87.31 298 PHE A C 1
ATOM 2490 O O . PHE A 1 298 ? 4.980 -14.035 -25.848 1.00 87.31 298 PHE A O 1
ATOM 2497 N N . ASN A 1 299 ? 5.517 -16.213 -25.725 1.00 85.94 299 ASN A N 1
ATOM 2498 C CA . ASN A 1 299 ? 6.005 -16.138 -24.352 1.00 85.94 299 ASN A CA 1
ATOM 2499 C C . ASN A 1 299 ? 7.092 -15.066 -24.201 1.00 85.94 299 ASN A C 1
ATOM 2501 O O . ASN A 1 299 ? 8.161 -15.156 -24.802 1.00 85.94 299 ASN A O 1
ATOM 2505 N N . SER A 1 300 ? 6.843 -14.085 -23.329 1.00 89.69 300 SER A N 1
ATOM 2506 C CA . SER A 1 300 ? 7.808 -13.028 -22.997 1.00 89.69 300 SER A CA 1
ATOM 2507 C C . SER A 1 300 ? 8.318 -12.243 -24.214 1.00 89.69 300 SER A C 1
ATOM 2509 O O . SER A 1 300 ? 9.511 -11.950 -24.303 1.00 89.69 300 SER A O 1
ATOM 2511 N N . SER A 1 301 ? 7.417 -11.865 -25.129 1.00 90.56 301 SER A N 1
ATOM 2512 C CA . SER A 1 301 ? 7.768 -11.138 -26.360 1.00 90.56 301 SER A CA 1
ATOM 2513 C C . SER A 1 301 ? 8.695 -9.927 -26.124 1.00 90.56 301 SER A C 1
ATOM 2515 O O . SER A 1 301 ? 9.759 -9.843 -26.736 1.00 90.56 301 SER A O 1
ATOM 2517 N N . TYR A 1 302 ? 8.376 -9.036 -25.173 1.00 90.56 302 TYR A N 1
ATOM 2518 C CA . TYR A 1 302 ? 9.230 -7.874 -24.877 1.00 90.56 302 TYR A CA 1
ATOM 2519 C C . TYR A 1 302 ? 10.621 -8.256 -24.329 1.00 90.56 302 TYR A C 1
ATOM 2521 O O . TYR A 1 302 ? 11.610 -7.781 -24.887 1.00 90.56 302 TYR A O 1
ATOM 2529 N N . PRO A 1 303 ? 10.756 -9.109 -23.287 1.00 92.06 303 PRO A N 1
ATOM 2530 C CA . PRO A 1 303 ? 12.067 -9.603 -22.862 1.00 92.06 303 PRO A CA 1
ATOM 2531 C C . PRO A 1 303 ? 12.892 -10.263 -23.972 1.00 92.06 303 PRO A C 1
ATOM 2533 O O . PRO A 1 303 ? 14.102 -10.054 -24.015 1.00 92.06 303 PRO A O 1
ATOM 2536 N N . ALA A 1 304 ? 12.265 -11.028 -24.871 1.00 93.50 304 ALA A N 1
ATOM 2537 C CA . ALA A 1 304 ? 12.967 -11.659 -25.986 1.00 93.50 304 ALA A CA 1
ATOM 2538 C C . ALA A 1 304 ? 13.596 -10.607 -26.914 1.00 93.50 304 ALA A C 1
ATOM 2540 O O . ALA A 1 304 ? 14.793 -10.669 -27.190 1.00 93.50 304 ALA A O 1
ATOM 2541 N N . VAL A 1 305 ? 12.828 -9.582 -27.299 1.00 93.44 305 VAL A N 1
ATOM 2542 C CA . VAL A 1 305 ? 13.317 -8.454 -28.112 1.00 93.44 305 VAL A CA 1
ATOM 2543 C C . VAL A 1 305 ? 14.419 -7.678 -27.384 1.00 93.44 305 VAL A C 1
ATOM 2545 O O . VAL A 1 305 ? 15.428 -7.336 -27.990 1.00 93.44 305 VAL A O 1
ATOM 2548 N N . MET A 1 306 ? 14.290 -7.459 -26.069 1.00 92.12 306 MET A N 1
ATOM 2549 C CA . MET A 1 306 ? 15.326 -6.802 -25.255 1.00 92.12 306 MET A CA 1
ATOM 2550 C C . MET A 1 306 ? 16.679 -7.531 -25.251 1.00 92.12 306 MET A C 1
ATOM 2552 O O . MET A 1 306 ? 17.700 -6.897 -24.988 1.00 92.12 306 MET A O 1
ATOM 2556 N N . LEU A 1 307 ? 16.687 -8.844 -25.493 1.00 92.56 307 LEU A N 1
ATOM 2557 C CA . LEU A 1 307 ? 17.895 -9.671 -25.514 1.00 92.56 307 LEU A CA 1
ATOM 2558 C C . LEU A 1 307 ? 18.436 -9.913 -26.926 1.00 92.56 307 LEU A C 1
ATOM 2560 O O . LEU A 1 307 ? 19.646 -10.072 -27.079 1.00 92.56 307 LEU A O 1
ATOM 2564 N N . ALA A 1 308 ? 17.557 -9.982 -27.927 1.00 95.50 308 ALA A N 1
ATOM 2565 C CA . ALA A 1 308 ? 17.917 -10.354 -29.292 1.00 95.50 308 ALA A CA 1
ATOM 2566 C C . ALA A 1 308 ? 18.212 -9.150 -30.200 1.00 95.50 308 ALA A C 1
ATOM 2568 O O . ALA A 1 308 ? 19.035 -9.268 -31.105 1.00 95.50 308 ALA A O 1
ATOM 2569 N N . GLU A 1 309 ? 17.574 -8.002 -29.956 1.00 95.56 309 GLU A N 1
ATOM 2570 C CA . GLU A 1 309 ? 17.616 -6.856 -30.868 1.00 95.56 309 GLU A CA 1
ATOM 2571 C C . GLU A 1 309 ? 18.542 -5.728 -30.394 1.00 95.56 309 GLU A C 1
ATOM 2573 O O . GLU A 1 309 ? 18.906 -5.610 -29.220 1.00 95.56 309 GLU A O 1
ATOM 2578 N N . GLN A 1 310 ? 18.915 -4.854 -31.333 1.00 95.12 310 GLN A N 1
ATOM 2579 C CA . GLN A 1 310 ? 19.679 -3.642 -31.045 1.00 95.12 310 GLN A CA 1
ATOM 2580 C C . GLN A 1 310 ? 18.762 -2.495 -30.606 1.00 95.12 310 GLN A C 1
ATOM 2582 O O . GLN A 1 310 ? 17.702 -2.263 -31.183 1.00 95.12 310 GLN A O 1
ATOM 2587 N N . PHE A 1 311 ? 19.217 -1.723 -29.618 1.00 92.19 311 PHE A N 1
ATOM 2588 C CA . PHE A 1 311 ? 18.521 -0.536 -29.120 1.00 92.19 311 PHE A CA 1
ATOM 2589 C C . PHE A 1 311 ? 19.348 0.729 -29.373 1.00 92.19 311 PHE A C 1
ATOM 2591 O O . PHE A 1 311 ? 20.575 0.648 -29.464 1.00 92.19 311 PHE A O 1
ATOM 2598 N N . PRO A 1 312 ? 18.715 1.913 -29.455 1.00 89.50 312 PRO A N 1
ATOM 2599 C CA . 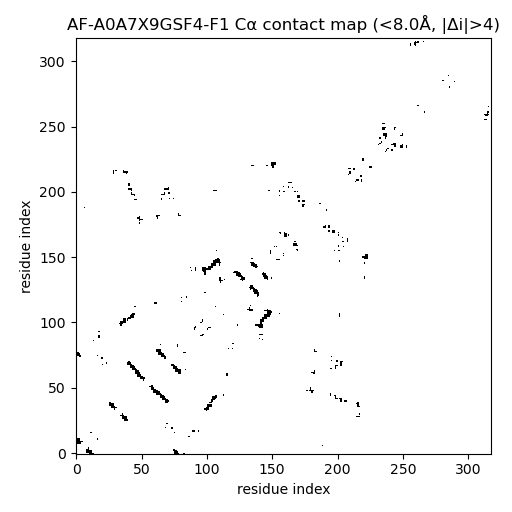PRO A 1 312 ? 19.439 3.179 -29.488 1.00 89.50 312 PRO A CA 1
ATOM 2600 C C . PRO A 1 312 ? 20.279 3.361 -28.214 1.00 89.50 312 PRO A C 1
ATOM 2602 O O . PRO A 1 312 ? 19.742 3.382 -27.108 1.00 89.50 312 PRO A O 1
ATOM 2605 N N . MET A 1 313 ? 21.598 3.498 -28.376 1.00 90.94 313 MET A N 1
ATOM 2606 C CA . MET A 1 313 ? 22.571 3.579 -27.271 1.00 90.94 313 MET A CA 1
ATOM 2607 C C . MET A 1 313 ? 23.438 4.850 -27.331 1.00 90.94 313 MET A C 1
ATOM 2609 O O . MET A 1 313 ? 24.551 4.874 -26.808 1.00 90.94 313 MET A O 1
ATOM 2613 N N . SER A 1 314 ? 22.941 5.910 -27.974 1.00 89.62 314 SER A N 1
ATOM 2614 C CA . SER A 1 314 ? 23.632 7.197 -28.116 1.00 89.62 314 SER A CA 1
ATOM 2615 C C . SER A 1 314 ? 22.660 8.376 -28.091 1.00 89.62 314 SER A C 1
ATOM 2617 O O . SER A 1 314 ? 21.444 8.202 -28.196 1.00 89.62 314 SER A O 1
ATOM 2619 N N . LYS A 1 315 ? 23.209 9.592 -28.000 1.00 88.19 315 LYS A N 1
ATOM 2620 C CA . LYS A 1 315 ? 22.438 10.835 -28.064 1.00 88.19 315 LYS A CA 1
ATOM 2621 C C . LYS A 1 315 ? 21.617 10.909 -29.352 1.00 88.19 315 LYS A C 1
ATOM 2623 O O . LYS A 1 315 ? 22.139 10.652 -30.436 1.00 88.19 315 LYS A O 1
ATOM 2628 N N . ALA A 1 316 ? 20.345 11.276 -29.218 1.00 84.12 316 ALA A N 1
ATOM 2629 C CA . ALA A 1 316 ? 19.468 11.504 -30.358 1.00 84.12 316 ALA A CA 1
ATOM 2630 C C . ALA A 1 316 ? 19.971 12.693 -31.188 1.00 84.12 316 ALA A C 1
ATOM 2632 O O . ALA A 1 316 ? 20.341 13.732 -30.633 1.00 84.12 316 ALA A O 1
ATOM 2633 N N . ILE A 1 317 ? 19.966 12.527 -32.508 1.00 81.19 317 ILE A N 1
ATOM 2634 C CA . ILE A 1 317 ? 20.260 13.586 -33.473 1.00 81.19 317 ILE A CA 1
ATOM 2635 C C . ILE A 1 317 ? 18.894 14.120 -33.939 1.00 81.19 317 ILE A C 1
ATOM 2637 O O . ILE A 1 317 ? 18.143 13.328 -34.511 1.00 81.19 317 ILE A O 1
ATOM 2641 N N . PRO A 1 318 ? 18.530 15.373 -33.600 1.00 66.56 318 PRO A N 1
ATOM 2642 C CA . PRO A 1 318 ? 17.221 15.949 -33.916 1.00 66.56 318 PRO A CA 1
ATOM 2643 C C . PRO A 1 318 ? 16.933 16.074 -35.410 1.00 66.56 318 PRO A C 1
ATOM 2645 O O . PRO A 1 318 ? 17.892 16.342 -36.171 1.00 66.56 318 PRO A O 1
#

Secondary structure (DSSP, 8-state):
-EEEETTEEEE--HHHHHHHHHTS--EEEE-TTS-EEEE--EEEEEEEEEEEEETTEEEEEEEEEEEEETTTTEEEEESSHHHHHHHHHHHHHHHT-BTTEEEEEEETTHHHHHHHHTTTS-EEEEEESSTT-EEEEEETTSEEEEEHHHHHTS-HHHHHHT-SS-------S---TTS---TTSPPPHHHHHHHHHHHHHHHHHHHHHHHHHSSTTTS-SSHHHHHHHHHHHHHHEETTEEEES-HHHHHHHHHHHHHTPPPHHHHHHHHHH---------TTTTT----S------TTHHHHHHHHS----S----

pLDDT: mean 92.16, std 8.08, range [53.53, 98.75]

Foldseek 3Di:
DWDDDPQDIDDDDLVVLLVVVVPDDWDWDQDPVLAIETQKQKEKDFDKAWDAPDPPRIDMATQKMWMAIQALVNIDMAGDVVVVLVNLLVVLVSQVAALRYAYEYEYAQCLVVCVHCVVVFAWPDFDAPDVSRTQWTAGRSHYIYGHVCQLVVDHLQVLQVPQDPDHAGQDPDLDDNVDHHHNPDDDDPSNVVNNSRSRNSSSSSVVVQCVVQVGPVSRDRGNVSVVVVVVVCVQQHDPPDPPGNDPVSNVVVVVQVVQVDDDPVVVVVVVVVDDDDDDDDDPVCPPHDDPPDDDDDDPPVVVVCVPPHDDDRGHDDD

Radius of gyration: 24.15 Å; Cα contacts (8 Å, |Δi|>4): 457; chains: 1; bounding box: 68×43×69 Å

Solvent-accessible surface area (backbone atoms only — not comparable to full-atom values): 18542 Å² total; per-residue (Å²): 78,38,33,74,55,95,94,41,82,40,82,40,55,69,70,56,54,52,51,61,56,67,72,57,88,66,52,78,45,82,42,102,82,68,36,33,33,48,50,54,42,30,15,40,47,71,44,67,28,67,51,61,84,48,102,86,43,80,45,71,47,68,22,35,40,36,40,30,40,70,48,84,88,45,43,40,31,41,38,49,70,66,61,50,50,51,50,52,52,49,51,22,60,74,72,63,34,26,77,45,30,29,46,48,35,35,19,82,45,31,32,61,59,43,69,76,44,59,84,79,55,61,69,70,46,77,46,55,89,50,91,77,35,42,39,36,38,27,26,60,52,8,43,31,39,32,17,45,24,54,30,66,70,42,58,69,57,59,42,25,71,64,46,85,90,54,92,55,76,65,80,78,88,65,69,72,82,88,55,80,55,44,55,84,54,85,77,53,71,59,49,50,49,43,54,50,46,60,29,44,47,48,24,53,52,45,48,55,45,30,69,75,50,70,37,67,85,61,50,58,72,28,40,66,45,51,55,52,49,52,53,49,46,66,62,41,28,39,101,87,46,95,51,66,63,38,77,62,52,38,50,52,54,51,50,52,52,57,42,56,56,70,53,79,67,57,43,56,53,50,60,71,71,60,74,79,84,93,78,85,76,64,76,92,53,67,98,56,92,79,77,93,78,85,88,86,82,70,84,58,52,67,66,49,47,71,72,74,54,90,73,94,86,58,58,84,81,132